Protein AF-A0A7S2MQI9-F1 (afdb_monomer_lite)

InterPro domains:
  IPR015324 Ribosomal protein Rsm22-like [PF09243] (9-145)
  IPR052571 Mitochondrial RNA Methyltransferase [PTHR13184] (11-169)

pLDDT: mean 77.49, std 16.03, range [33.06, 94.62]

Sequence (189 aa):
MLISQIGVEDFHFVAPCPHEGMCPVAITGRDWCHFAQRVRRTPHKVYCKGSTRRFLEEEKFCYLAIRRGPGPRTKYRSEREAPTAAEKSYFWPRVMYPTIKAAQHTLIDVCSAPQNFERLSVSKSKSHVFGYRWSRKAMWGDLWRFPKRVSRPEARQYIPEKTREQLDRLAKVAWKALKWEEQEPGFDK

Structure (mmCIF, N/CA/C/O backbone):
data_AF-A0A7S2MQI9-F1
#
_entry.id   AF-A0A7S2MQI9-F1
#
loop_
_atom_site.group_PDB
_atom_site.id
_atom_site.type_symbol
_atom_site.label_atom_id
_atom_site.label_alt_id
_atom_site.label_comp_id
_atom_site.label_asym_id
_atom_site.label_entity_id
_atom_site.label_seq_id
_atom_site.pdbx_PDB_ins_code
_atom_site.Cartn_x
_atom_site.Cartn_y
_atom_site.Cartn_z
_atom_site.occupancy
_atom_site.B_iso_or_equiv
_atom_site.auth_seq_id
_atom_site.auth_comp_id
_atom_site.auth_asym_id
_atom_site.auth_atom_id
_atom_site.pdbx_PDB_model_num
ATOM 1 N N . MET A 1 1 ? -25.621 -11.199 -10.647 1.00 42.34 1 MET A N 1
ATOM 2 C CA . MET A 1 1 ? -25.509 -10.368 -9.430 1.00 42.34 1 MET A CA 1
ATOM 3 C C . MET A 1 1 ? -24.558 -9.228 -9.738 1.00 42.34 1 MET A C 1
ATOM 5 O O . MET A 1 1 ? -23.438 -9.496 -10.159 1.00 42.34 1 MET A O 1
ATOM 9 N N . LEU A 1 2 ? -25.030 -7.986 -9.650 1.00 42.47 2 LEU A N 1
ATOM 10 C CA . LEU A 1 2 ? -24.203 -6.796 -9.876 1.00 42.47 2 LEU A CA 1
ATOM 11 C C . LEU A 1 2 ? -23.416 -6.484 -8.596 1.00 42.47 2 LEU A C 1
ATOM 13 O O . LEU A 1 2 ? -23.937 -6.667 -7.500 1.00 42.47 2 LEU A O 1
ATOM 17 N N . ILE A 1 3 ? -22.184 -5.981 -8.726 1.00 53.09 3 ILE A N 1
ATOM 18 C CA . ILE A 1 3 ? -21.331 -5.564 -7.591 1.00 53.09 3 ILE A CA 1
ATOM 19 C C . ILE A 1 3 ? -22.044 -4.552 -6.674 1.00 53.09 3 ILE A C 1
ATOM 21 O O . ILE A 1 3 ? -21.779 -4.518 -5.479 1.00 53.09 3 ILE A O 1
ATOM 25 N N . SER A 1 4 ? -22.999 -3.784 -7.207 1.00 52.06 4 SER A N 1
ATOM 26 C CA . SER A 1 4 ? -23.820 -2.824 -6.458 1.00 52.06 4 SER A CA 1
ATOM 27 C C . SER A 1 4 ? -24.786 -3.449 -5.444 1.00 52.06 4 SER A C 1
ATOM 29 O O . SER A 1 4 ? -25.372 -2.716 -4.656 1.00 52.06 4 SER A O 1
ATOM 31 N N . GLN A 1 5 ? -24.985 -4.770 -5.470 1.00 57.69 5 GLN A N 1
ATOM 32 C CA . GLN A 1 5 ? -25.882 -5.492 -4.559 1.00 57.69 5 GLN A CA 1
ATOM 33 C C . GLN A 1 5 ? -25.145 -6.165 -3.395 1.00 57.69 5 GLN A C 1
ATOM 35 O O . GLN A 1 5 ? -25.793 -6.757 -2.538 1.00 57.69 5 GLN A O 1
ATOM 40 N N . ILE A 1 6 ? -23.811 -6.129 -3.382 1.00 65.50 6 ILE A N 1
ATOM 41 C CA . ILE A 1 6 ? -23.007 -6.828 -2.381 1.00 65.50 6 ILE A CA 1
ATOM 42 C C . ILE A 1 6 ? -22.743 -5.863 -1.216 1.00 65.50 6 ILE A C 1
ATOM 44 O O . ILE A 1 6 ? -22.136 -4.809 -1.415 1.00 65.50 6 ILE A O 1
ATOM 48 N N . GLY A 1 7 ? -23.220 -6.203 -0.015 1.00 65.62 7 GLY A N 1
ATOM 49 C CA . GLY A 1 7 ? -23.043 -5.380 1.182 1.00 65.62 7 GLY A CA 1
ATOM 50 C C . GLY A 1 7 ? -21.621 -5.456 1.748 1.00 65.62 7 GLY A C 1
ATOM 51 O O . GLY A 1 7 ? -20.878 -6.399 1.477 1.00 65.62 7 GLY A O 1
ATOM 52 N N . VAL A 1 8 ? -21.247 -4.482 2.585 1.00 65.62 8 VAL A N 1
ATOM 53 C CA . VAL A 1 8 ? -19.938 -4.429 3.282 1.00 65.62 8 VAL A CA 1
ATOM 54 C C . VAL A 1 8 ? -19.725 -5.645 4.203 1.00 65.62 8 VAL A C 1
ATOM 56 O O . VAL A 1 8 ? -18.595 -6.041 4.476 1.00 65.62 8 VAL A O 1
ATOM 59 N N . GLU A 1 9 ? -20.811 -6.283 4.639 1.00 72.69 9 GLU A N 1
ATOM 60 C CA . GLU A 1 9 ? -20.782 -7.491 5.471 1.00 72.69 9 GLU A CA 1
ATOM 61 C C . GLU A 1 9 ? -20.490 -8.776 4.674 1.00 72.69 9 GLU A C 1
ATOM 63 O O . GLU A 1 9 ? -20.047 -9.784 5.232 1.00 72.69 9 GLU A O 1
ATOM 68 N N . ASP A 1 10 ? -20.694 -8.757 3.354 1.00 82.44 10 ASP A N 1
ATOM 69 C CA . ASP A 1 10 ? -20.609 -9.955 2.517 1.00 82.44 10 ASP A CA 1
ATOM 70 C C . ASP A 1 10 ? -19.204 -10.212 1.972 1.00 82.44 10 ASP A C 1
ATOM 72 O O . ASP A 1 10 ? -18.876 -11.351 1.619 1.00 82.44 10 ASP A O 1
ATOM 76 N N . PHE A 1 11 ? -18.361 -9.183 1.882 1.00 87.25 11 PHE A N 1
ATOM 77 C CA . PHE A 1 11 ? -17.001 -9.295 1.366 1.00 87.25 11 PHE A CA 1
ATOM 78 C C . PHE A 1 11 ? -16.072 -8.228 1.930 1.00 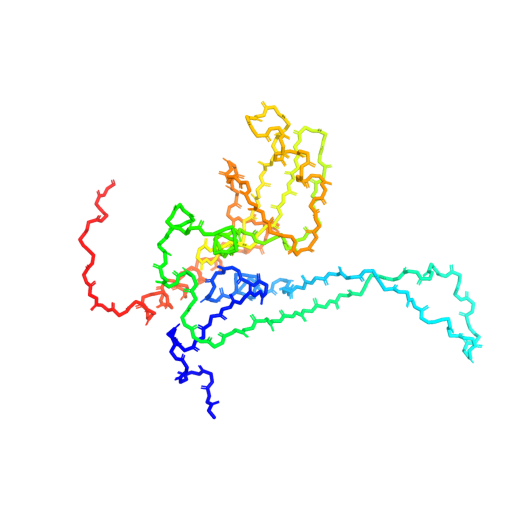87.25 11 PHE A C 1
ATOM 80 O O . PHE A 1 11 ? -16.486 -7.141 2.315 1.00 87.25 11 PHE A O 1
ATOM 87 N N . HIS A 1 12 ? -14.777 -8.521 1.885 1.00 87.44 12 HIS A N 1
ATOM 88 C CA . HIS A 1 12 ? -13.734 -7.551 2.182 1.00 87.44 12 HIS A CA 1
ATOM 89 C C . HIS A 1 12 ? -12.535 -7.720 1.252 1.00 87.44 12 HIS A C 1
ATOM 91 O O . HIS A 1 12 ? -12.290 -8.786 0.670 1.00 87.44 12 HIS A O 1
ATOM 97 N N . PHE A 1 13 ? -11.749 -6.652 1.132 1.00 89.88 13 PHE A N 1
ATOM 98 C CA . PHE A 1 13 ? -10.538 -6.653 0.322 1.00 89.88 13 PHE A CA 1
ATOM 99 C C . PHE A 1 13 ? -9.363 -7.206 1.129 1.00 89.88 13 PHE A C 1
ATOM 101 O O . PHE A 1 13 ? -8.983 -6.659 2.162 1.00 89.88 13 PHE A O 1
ATOM 108 N N . VAL A 1 14 ? -8.736 -8.270 0.633 1.00 91.62 14 VAL A N 1
ATOM 109 C CA . VAL A 1 14 ? -7.529 -8.846 1.247 1.00 91.62 14 VAL A CA 1
ATOM 110 C C . VAL A 1 14 ? -6.289 -8.098 0.764 1.00 91.62 14 VAL A C 1
ATOM 112 O O . VAL A 1 14 ? -5.417 -7.716 1.545 1.00 91.62 14 VAL A O 1
ATOM 115 N N . ALA A 1 15 ? -6.207 -7.865 -0.542 1.00 91.50 15 ALA A N 1
ATOM 116 C CA . ALA A 1 15 ? -5.110 -7.158 -1.185 1.00 91.50 15 ALA A CA 1
ATOM 117 C C . ALA A 1 15 ? -5.555 -6.676 -2.578 1.00 91.50 15 ALA A C 1
ATOM 119 O O . ALA A 1 15 ? -6.506 -7.222 -3.130 1.00 91.50 15 ALA A O 1
ATOM 120 N N . PRO A 1 16 ? -4.885 -5.693 -3.194 1.00 90.75 16 PRO A N 1
ATOM 121 C CA . PRO A 1 16 ? -3.798 -4.873 -2.667 1.00 90.75 16 PRO A CA 1
ATOM 122 C C . PRO A 1 16 ? -4.283 -3.685 -1.822 1.00 90.75 16 PRO A C 1
ATOM 124 O O . PRO A 1 16 ? -3.564 -3.229 -0.935 1.00 90.75 16 PRO A O 1
ATOM 127 N N . CYS A 1 17 ? -5.478 -3.160 -2.078 1.00 89.38 17 CYS A N 1
ATOM 128 C CA . CYS A 1 17 ? -5.910 -1.880 -1.521 1.00 89.38 17 CYS A CA 1
ATOM 129 C C . CYS A 1 17 ? -6.267 -1.979 -0.025 1.00 89.38 17 CYS A C 1
ATOM 131 O O . CYS A 1 17 ? -7.117 -2.794 0.335 1.00 89.38 17 CYS A O 1
ATOM 133 N N . PRO A 1 18 ? -5.686 -1.135 0.852 1.00 88.38 18 PRO A N 1
ATOM 134 C CA . PRO A 1 18 ? -6.009 -1.150 2.279 1.00 88.38 18 PRO A CA 1
ATOM 135 C C . PRO A 1 18 ? -7.230 -0.297 2.669 1.00 88.38 18 PRO A C 1
ATOM 137 O O . PRO A 1 18 ? -7.590 -0.262 3.837 1.00 88.38 18 PRO A O 1
ATOM 140 N N . HIS A 1 19 ? -7.833 0.432 1.727 1.00 82.94 19 HIS A N 1
ATOM 141 C CA . HIS A 1 19 ? -8.783 1.514 2.010 1.00 82.94 19 HIS A CA 1
ATOM 142 C C . HIS A 1 19 ? -10.264 1.176 1.746 1.00 82.94 19 HIS A C 1
ATOM 144 O O . HIS A 1 19 ? -11.107 2.021 2.006 1.00 82.94 19 HIS A O 1
ATOM 150 N N . GLU A 1 20 ? -10.574 -0.018 1.219 1.00 80.62 20 GLU A N 1
ATOM 151 C CA . GLU A 1 20 ? -11.945 -0.556 1.011 1.00 80.62 20 GLU A CA 1
ATOM 152 C C . GLU A 1 20 ? -12.974 0.426 0.414 1.00 80.62 20 GLU A C 1
ATOM 154 O O . GLU A 1 20 ? -14.170 0.328 0.655 1.00 80.62 20 GLU A O 1
ATOM 159 N N . GLY A 1 21 ? -12.506 1.372 -0.398 1.00 79.69 21 GLY A N 1
ATOM 160 C CA . GLY A 1 21 ? -13.313 2.444 -0.975 1.00 79.69 21 GLY A CA 1
ATOM 161 C C . GLY A 1 21 ? -12.795 2.847 -2.349 1.00 79.69 21 GLY A C 1
ATOM 162 O O . GLY A 1 21 ? -11.999 2.125 -2.957 1.00 79.69 21 GLY A O 1
ATOM 163 N N . MET A 1 22 ? -13.198 4.021 -2.838 1.00 82.00 22 MET A N 1
ATOM 164 C CA . MET A 1 22 ? -12.715 4.526 -4.127 1.00 82.00 22 MET A CA 1
ATOM 165 C C . MET A 1 22 ? -11.184 4.634 -4.137 1.00 82.00 22 MET A C 1
ATOM 167 O O . MET A 1 22 ? -10.571 5.103 -3.179 1.00 82.00 22 MET A O 1
ATOM 171 N N . CYS A 1 23 ? -10.543 4.166 -5.211 1.00 85.44 23 CYS A N 1
ATOM 172 C CA . CYS A 1 23 ? -9.085 4.173 -5.297 1.00 85.44 23 CYS A CA 1
ATOM 173 C C . CYS A 1 23 ? -8.556 5.601 -5.522 1.00 85.44 23 CYS A C 1
ATOM 175 O O . CYS A 1 23 ? -8.855 6.179 -6.568 1.00 85.44 23 CYS A O 1
ATOM 177 N N . PRO A 1 24 ? -7.717 6.156 -4.622 1.00 82.75 24 PRO A N 1
ATOM 178 C CA . PRO A 1 24 ? -7.206 7.522 -4.768 1.00 82.75 24 PRO A CA 1
ATOM 179 C C . PRO A 1 24 ? -6.340 7.699 -6.022 1.00 82.75 24 PRO A C 1
ATOM 181 O O . PRO A 1 24 ? -6.359 8.752 -6.657 1.00 82.75 24 PRO A O 1
ATOM 184 N N . VAL A 1 25 ? -5.623 6.647 -6.430 1.00 83.56 25 VAL A N 1
ATOM 185 C CA . VAL A 1 25 ? -4.827 6.645 -7.666 1.00 83.56 25 VAL A CA 1
ATOM 186 C C . VAL A 1 25 ? -5.735 6.718 -8.896 1.00 83.56 25 VAL A C 1
ATOM 188 O O . VAL A 1 25 ? -5.476 7.515 -9.792 1.00 83.56 25 VAL A O 1
ATOM 191 N N . ALA A 1 26 ? -6.829 5.948 -8.912 1.00 83.69 26 ALA A N 1
ATOM 192 C CA . ALA A 1 26 ? -7.787 5.964 -10.018 1.00 83.69 26 ALA A CA 1
ATOM 193 C C . ALA A 1 26 ? -8.515 7.312 -10.123 1.00 83.69 26 ALA A C 1
ATOM 195 O O . ALA A 1 26 ? -8.679 7.836 -11.219 1.00 83.69 26 ALA A O 1
ATOM 196 N N . ILE A 1 27 ? -8.879 7.899 -8.980 1.00 78.38 27 ILE A N 1
ATOM 197 C CA . ILE A 1 27 ? -9.494 9.228 -8.888 1.00 78.38 27 ILE A CA 1
ATOM 198 C C . ILE A 1 27 ? -8.567 10.316 -9.460 1.00 78.38 27 ILE A C 1
ATOM 200 O O . ILE A 1 27 ? -9.022 11.237 -10.130 1.00 78.38 27 ILE A O 1
ATOM 204 N N . THR A 1 28 ? -7.258 10.185 -9.234 1.00 74.19 28 THR A N 1
ATOM 205 C CA . THR A 1 28 ? -6.248 11.130 -9.733 1.00 74.19 28 THR A CA 1
ATOM 206 C C . THR A 1 28 ? -6.046 11.037 -11.255 1.00 74.19 28 THR A C 1
ATOM 208 O O . THR A 1 28 ? -5.595 11.998 -11.872 1.00 74.19 28 THR A O 1
ATOM 211 N N . GLY A 1 29 ? -6.345 9.887 -11.873 1.00 71.69 29 GLY A N 1
ATOM 212 C CA . GLY A 1 29 ? -6.335 9.694 -13.332 1.00 71.69 29 GLY A CA 1
ATOM 213 C C . GLY A 1 29 ? -4.964 9.760 -14.022 1.00 71.69 29 GLY A C 1
ATOM 214 O O . GLY A 1 29 ? -4.894 9.684 -15.245 1.00 71.69 29 GLY A O 1
ATOM 215 N N . ARG A 1 30 ? -3.868 9.910 -13.268 1.00 71.25 30 ARG A N 1
ATOM 216 C CA . ARG A 1 30 ? -2.512 10.099 -13.815 1.00 71.25 30 ARG A CA 1
ATOM 217 C C . ARG A 1 30 ? -1.745 8.796 -14.024 1.00 71.25 30 ARG A C 1
ATOM 219 O O . ARG A 1 30 ? -0.953 8.684 -14.950 1.00 71.25 30 ARG A O 1
ATOM 226 N N . ASP A 1 31 ? -1.970 7.844 -13.131 1.00 81.75 31 ASP A N 1
ATOM 227 C CA . ASP A 1 31 ? -1.340 6.529 -13.111 1.00 81.75 31 ASP A CA 1
ATOM 228 C C . ASP A 1 31 ? -2.416 5.476 -12.823 1.00 81.75 31 ASP A C 1
ATOM 230 O O . ASP A 1 31 ? -3.527 5.785 -12.390 1.00 81.75 31 ASP A O 1
ATOM 234 N N . TRP A 1 32 ? -2.072 4.210 -13.029 1.00 86.69 32 TRP A N 1
ATOM 235 C CA . TRP A 1 32 ? -2.904 3.068 -12.663 1.00 86.69 32 TRP A CA 1
ATOM 236 C C . TRP A 1 32 ? -2.270 2.307 -11.494 1.00 86.69 32 TRP A C 1
ATOM 238 O O . TRP A 1 32 ? -1.050 2.299 -11.316 1.00 86.69 32 TRP A O 1
ATOM 248 N N . CYS A 1 33 ? -3.100 1.664 -10.673 1.00 88.88 33 CYS A N 1
ATOM 249 C CA . CYS A 1 33 ? -2.647 0.830 -9.561 1.00 88.88 33 CYS A CA 1
ATOM 250 C C . CYS A 1 33 ? -2.019 -0.459 -10.116 1.00 88.88 33 CYS A C 1
ATOM 252 O O . CYS A 1 33 ? -2.734 -1.358 -10.556 1.00 88.88 33 CYS A O 1
ATOM 254 N N . HIS A 1 34 ? -0.689 -0.535 -10.117 1.00 92.25 34 HIS A N 1
ATOM 255 C CA . HIS A 1 34 ? 0.063 -1.690 -10.602 1.00 92.25 34 HIS A CA 1
ATOM 256 C C . HIS A 1 34 ? 1.155 -2.089 -9.620 1.00 92.25 34 HIS A C 1
ATOM 258 O O . HIS A 1 34 ? 1.404 -1.370 -8.658 1.00 92.25 34 HIS A O 1
ATOM 264 N N . PHE A 1 35 ? 1.754 -3.246 -9.876 1.00 92.44 35 PHE A N 1
ATOM 265 C CA . PHE A 1 35 ? 2.915 -3.847 -9.231 1.00 92.44 35 PHE A CA 1
ATOM 266 C C . PHE A 1 35 ? 3.872 -4.318 -10.319 1.00 92.44 35 PHE A C 1
ATOM 268 O O . PHE A 1 35 ? 3.479 -4.410 -11.484 1.00 92.44 35 PHE A O 1
ATOM 275 N N . ALA A 1 36 ? 5.115 -4.628 -9.963 1.00 91.31 36 ALA A N 1
ATOM 276 C CA . ALA A 1 36 ? 6.034 -5.244 -10.903 1.00 91.31 36 ALA A CA 1
ATOM 277 C C . ALA A 1 36 ? 6.733 -6.454 -10.312 1.00 91.31 36 ALA A C 1
ATOM 279 O O . ALA A 1 36 ? 7.212 -6.430 -9.177 1.00 91.31 36 ALA A O 1
ATOM 280 N N . GLN A 1 37 ? 6.801 -7.500 -11.126 1.00 91.19 37 GLN A N 1
ATOM 281 C CA . GLN A 1 37 ? 7.499 -8.733 -10.822 1.00 91.19 37 GLN A CA 1
ATOM 282 C C . GLN A 1 37 ? 8.652 -8.890 -11.803 1.00 91.19 37 GLN A C 1
ATOM 284 O O . GLN A 1 37 ? 8.514 -8.671 -13.006 1.00 91.19 37 GLN A O 1
ATOM 289 N N . ARG A 1 38 ? 9.806 -9.315 -11.288 1.00 90.06 38 ARG A N 1
ATOM 290 C CA . ARG A 1 38 ? 10.908 -9.732 -12.150 1.00 90.06 38 ARG A CA 1
ATOM 291 C C . ARG A 1 38 ? 10.622 -11.129 -12.672 1.00 90.06 38 ARG A C 1
ATOM 293 O O . ARG A 1 38 ? 10.580 -12.081 -11.890 1.00 90.06 38 ARG A O 1
ATOM 300 N N . VAL A 1 39 ? 10.442 -11.232 -13.979 1.00 89.88 39 VAL A N 1
ATOM 301 C CA . VAL A 1 39 ? 10.182 -12.476 -14.698 1.00 89.88 39 VAL A CA 1
ATOM 302 C C . VAL A 1 39 ? 11.368 -12.813 -15.589 1.00 89.88 39 VAL A C 1
ATOM 304 O O . VAL A 1 39 ? 12.090 -11.944 -16.081 1.00 89.88 39 VAL A O 1
ATOM 307 N N . ARG A 1 40 ? 11.605 -14.110 -15.764 1.00 86.12 40 ARG A N 1
ATOM 308 C CA . ARG A 1 40 ? 12.594 -14.611 -16.714 1.00 86.12 40 ARG A CA 1
ATOM 309 C C . ARG A 1 40 ? 11.904 -14.751 -18.058 1.00 86.12 40 ARG A C 1
ATOM 311 O O . ARG A 1 40 ? 10.965 -15.534 -18.174 1.00 86.12 40 ARG A O 1
ATOM 318 N N . ARG A 1 41 ? 12.361 -14.013 -19.064 1.00 75.38 41 ARG A N 1
ATOM 319 C CA . ARG A 1 41 ? 11.859 -14.188 -20.424 1.00 75.38 41 ARG A CA 1
ATOM 320 C C . ARG A 1 41 ? 12.273 -15.547 -20.945 1.00 75.38 41 ARG A C 1
ATOM 322 O O . ARG A 1 41 ? 13.461 -15.834 -20.979 1.00 75.38 41 ARG A O 1
ATOM 329 N N . THR A 1 42 ? 11.339 -16.359 -21.421 1.00 70.00 42 THR A N 1
ATOM 330 C CA . THR A 1 42 ? 11.701 -17.558 -22.180 1.00 70.00 42 THR A CA 1
ATOM 331 C C . THR A 1 42 ? 12.549 -17.138 -23.389 1.00 70.00 42 THR A C 1
ATOM 333 O O . THR A 1 42 ? 12.160 -16.216 -24.111 1.00 70.00 42 THR A O 1
ATOM 336 N N . PRO A 1 43 ? 13.729 -17.748 -23.621 1.00 64.69 43 PRO A N 1
ATOM 337 C CA . PRO A 1 43 ? 14.572 -17.356 -24.738 1.00 64.69 43 PRO A CA 1
ATOM 338 C C . PRO A 1 43 ? 13.843 -17.700 -26.037 1.00 64.69 43 PRO A C 1
ATOM 340 O O . PRO A 1 43 ? 13.626 -18.874 -26.340 1.00 64.69 43 PRO A O 1
ATOM 343 N N . HIS A 1 44 ? 13.467 -16.688 -26.815 1.00 61.41 44 HIS A N 1
ATOM 344 C CA . HIS A 1 44 ? 12.834 -16.901 -28.111 1.00 61.41 44 HIS A CA 1
ATOM 345 C C . HIS A 1 44 ? 13.913 -17.304 -29.128 1.00 61.41 44 HIS A C 1
ATOM 347 O O . HIS A 1 44 ? 14.443 -16.471 -29.854 1.00 61.41 44 HIS A O 1
ATOM 353 N N . LYS A 1 45 ? 14.278 -18.593 -29.170 1.00 58.84 45 LYS A N 1
ATOM 354 C CA . LYS A 1 45 ? 15.242 -19.129 -30.155 1.00 58.84 45 LYS A CA 1
ATOM 355 C C . LYS A 1 45 ? 14.715 -19.105 -31.602 1.00 58.84 45 LYS A C 1
ATOM 357 O O . LYS A 1 45 ? 15.487 -19.339 -32.519 1.00 58.84 45 LYS A O 1
ATOM 362 N N . VAL A 1 46 ? 13.421 -18.829 -31.806 1.00 58.12 46 VAL A N 1
ATOM 363 C CA . VAL A 1 46 ? 12.722 -19.003 -33.097 1.00 58.12 46 VAL A CA 1
ATOM 364 C C . VAL A 1 46 ? 12.642 -17.721 -33.938 1.00 58.12 46 VAL A C 1
ATOM 366 O O . VAL A 1 46 ? 12.529 -17.804 -35.153 1.00 58.12 46 VAL A O 1
ATOM 369 N N . TYR A 1 47 ? 12.768 -16.530 -33.341 1.00 55.06 47 TYR A N 1
ATOM 370 C CA . TYR A 1 47 ? 12.788 -15.274 -34.104 1.00 55.06 47 TYR A CA 1
ATOM 371 C C . TYR A 1 47 ? 14.127 -14.577 -33.907 1.00 55.06 47 TYR A C 1
ATOM 373 O O . TYR A 1 47 ? 14.331 -13.776 -32.995 1.00 55.06 47 TYR A O 1
ATOM 381 N N . CYS A 1 48 ? 15.055 -14.939 -34.787 1.00 53.06 48 CYS A N 1
ATOM 382 C CA . CYS A 1 48 ? 16.364 -14.335 -34.959 1.00 53.06 48 CYS A CA 1
ATOM 383 C C . CYS A 1 48 ? 16.245 -12.824 -35.211 1.00 53.06 48 CYS A C 1
ATOM 385 O O . CYS A 1 48 ? 16.165 -12.365 -36.346 1.00 53.06 48 CYS A O 1
ATOM 387 N N . LYS A 1 49 ? 16.266 -12.036 -34.136 1.00 56.97 49 LYS A N 1
ATOM 388 C CA . LYS A 1 49 ? 16.663 -10.623 -34.157 1.00 56.97 49 LYS A CA 1
ATOM 389 C C . LYS A 1 49 ? 17.366 -10.268 -32.845 1.00 56.97 49 LYS A C 1
ATOM 391 O O . LYS A 1 49 ? 16.819 -9.590 -31.986 1.00 56.97 49 LYS A O 1
ATOM 396 N N . GLY A 1 50 ? 18.573 -10.818 -32.689 1.00 53.09 50 GLY A N 1
ATOM 397 C CA . GLY A 1 50 ? 19.735 -10.209 -32.023 1.00 53.09 50 GLY A CA 1
ATOM 398 C C . GLY A 1 50 ? 19.549 -9.428 -30.718 1.00 53.09 50 GLY A C 1
ATOM 399 O O . GLY A 1 50 ? 20.299 -8.484 -30.489 1.00 53.09 50 GLY A O 1
ATOM 400 N N . SER A 1 51 ? 18.586 -9.756 -29.858 1.00 59.00 51 SER A N 1
ATOM 401 C CA . SER A 1 51 ? 18.454 -9.035 -28.595 1.00 59.00 51 SER A CA 1
ATOM 402 C C . SER A 1 51 ? 19.379 -9.647 -27.549 1.00 59.00 51 SER A C 1
ATOM 404 O O . SER A 1 51 ? 19.070 -10.672 -26.953 1.00 59.00 51 SER A O 1
ATOM 406 N N . THR A 1 52 ? 20.498 -8.975 -27.278 1.00 59.41 52 THR A N 1
ATOM 407 C CA . THR A 1 52 ? 21.357 -9.198 -26.100 1.00 59.41 52 THR A CA 1
ATOM 408 C C . THR A 1 52 ? 20.728 -8.648 -24.810 1.00 59.41 52 THR A C 1
ATOM 410 O O . THR A 1 52 ? 21.421 -8.431 -23.812 1.00 59.41 52 THR A O 1
ATOM 413 N N . ARG A 1 53 ? 19.410 -8.374 -24.801 1.00 60.69 53 ARG A N 1
ATOM 414 C CA . ARG A 1 53 ? 18.720 -7.897 -23.598 1.00 60.69 53 ARG A CA 1
ATOM 415 C C . ARG A 1 53 ? 18.821 -8.934 -22.491 1.00 60.69 53 ARG A C 1
ATOM 417 O O . ARG A 1 53 ? 18.813 -10.142 -22.721 1.00 60.69 53 ARG A O 1
ATOM 424 N N . ARG A 1 54 ? 18.893 -8.422 -21.262 1.00 63.44 54 ARG A N 1
ATOM 425 C CA . ARG A 1 54 ? 18.919 -9.239 -20.051 1.00 63.44 54 ARG A CA 1
ATOM 426 C C . ARG A 1 54 ? 17.725 -10.192 -20.068 1.00 63.44 54 ARG A C 1
ATOM 428 O O . ARG A 1 54 ? 16.599 -9.775 -20.295 1.00 63.44 54 ARG A O 1
ATOM 435 N N . PHE A 1 55 ? 17.990 -11.453 -19.749 1.00 74.44 55 PHE A N 1
ATOM 436 C CA . PHE A 1 55 ? 16.994 -12.517 -19.588 1.00 74.44 55 PHE A CA 1
ATOM 437 C C . PHE A 1 55 ? 15.929 -12.213 -18.513 1.00 74.44 55 PHE A C 1
ATOM 439 O O . PHE A 1 55 ? 14.924 -12.907 -18.411 1.00 74.44 55 PHE A O 1
ATOM 446 N N . LEU A 1 56 ? 16.158 -11.186 -17.694 1.00 83.81 56 LEU A N 1
ATOM 447 C CA . LEU A 1 56 ? 15.255 -10.715 -16.654 1.00 83.81 56 LEU A CA 1
ATOM 448 C C . LEU A 1 56 ? 14.542 -9.452 -17.129 1.00 83.81 56 LEU A C 1
ATOM 450 O O . LEU A 1 56 ? 15.188 -8.426 -17.356 1.00 83.81 56 LEU A O 1
ATOM 454 N N . GLU A 1 57 ? 13.221 -9.532 -17.210 1.00 85.44 57 GLU A N 1
ATOM 455 C CA . GLU A 1 57 ? 12.340 -8.399 -17.467 1.00 85.44 57 GLU A CA 1
ATOM 456 C C . GLU A 1 57 ? 11.507 -8.075 -16.230 1.00 85.44 57 GLU A C 1
ATOM 458 O O . GLU A 1 57 ? 11.312 -8.907 -15.344 1.00 85.44 57 GLU A O 1
ATOM 463 N N . GLU A 1 58 ? 11.060 -6.828 -16.147 1.00 88.06 58 GLU A N 1
ATOM 464 C CA . GLU A 1 58 ? 10.181 -6.352 -15.088 1.00 88.06 58 GLU A CA 1
ATOM 465 C C . GLU A 1 58 ? 8.782 -6.185 -15.682 1.00 88.06 58 GLU A C 1
ATOM 467 O O . GLU A 1 58 ? 8.512 -5.228 -16.407 1.00 88.06 58 GLU A O 1
ATOM 472 N N . GLU A 1 59 ? 7.919 -7.164 -15.425 1.00 90.25 59 GLU A N 1
ATOM 473 C CA . GLU A 1 59 ? 6.560 -7.196 -15.950 1.00 90.25 59 GLU A CA 1
ATOM 474 C C . GLU A 1 59 ? 5.607 -6.545 -14.954 1.00 90.25 59 GLU A C 1
ATOM 476 O O . GLU A 1 59 ? 5.607 -6.857 -13.758 1.00 90.25 59 GLU A O 1
ATOM 481 N N . LYS A 1 60 ? 4.814 -5.600 -15.459 1.00 92.06 60 LYS A N 1
ATOM 482 C CA . LYS A 1 60 ? 3.842 -4.852 -14.670 1.00 92.06 60 LYS A CA 1
ATOM 483 C C . LYS A 1 60 ? 2.515 -5.596 -14.656 1.00 92.06 60 LYS A C 1
ATOM 485 O O . LYS A 1 60 ? 2.004 -5.947 -15.712 1.00 92.06 60 LYS A O 1
ATOM 490 N N . PHE A 1 61 ? 1.930 -5.765 -13.480 1.00 92.75 61 PHE A N 1
ATOM 491 C CA . PHE A 1 61 ? 0.648 -6.439 -13.303 1.00 92.75 61 PHE A CA 1
ATOM 492 C C . PHE A 1 61 ? -0.210 -5.709 -12.272 1.00 92.75 61 PHE A C 1
ATOM 494 O O . PHE A 1 61 ? 0.298 -5.034 -11.378 1.00 92.75 61 PHE A O 1
ATOM 501 N N . CYS A 1 62 ? -1.523 -5.858 -12.372 1.00 92.75 62 CYS A N 1
ATOM 502 C CA . CYS A 1 62 ? -2.458 -5.486 -11.320 1.00 92.75 62 CYS A CA 1
ATOM 503 C C . CYS A 1 62 ? -3.166 -6.751 -10.838 1.00 92.75 62 CYS A C 1
ATOM 505 O O . CYS A 1 62 ? -3.355 -7.704 -11.590 1.00 92.75 62 CYS A O 1
ATOM 507 N N . TYR A 1 63 ? -3.518 -6.783 -9.561 1.00 93.00 63 TYR A N 1
ATOM 508 C CA . TYR A 1 63 ? -4.262 -7.892 -8.983 1.00 93.00 63 TYR A CA 1
ATOM 509 C C . TYR A 1 63 ? -5.284 -7.348 -7.997 1.00 93.00 63 TYR A C 1
ATOM 511 O O . TYR A 1 63 ? -5.148 -6.227 -7.504 1.00 93.00 63 TYR A O 1
ATOM 519 N N . LEU A 1 64 ? -6.304 -8.150 -7.717 1.00 92.00 64 LEU A N 1
ATOM 520 C CA . LEU A 1 64 ? -7.317 -7.864 -6.717 1.00 92.00 64 LEU A CA 1
ATOM 521 C C . LEU A 1 64 ? -7.702 -9.180 -6.048 1.00 92.00 64 LEU A C 1
ATOM 523 O O . LEU A 1 64 ? -8.111 -10.125 -6.715 1.00 92.00 64 LEU A O 1
ATOM 527 N N . ALA A 1 65 ? -7.531 -9.242 -4.735 1.00 93.06 65 ALA A N 1
ATOM 528 C CA . ALA A 1 65 ? -7.859 -10.390 -3.910 1.00 93.06 65 ALA A CA 1
ATOM 529 C C . ALA A 1 65 ? -8.986 -10.002 -2.951 1.00 93.06 65 ALA A C 1
ATOM 531 O O . ALA A 1 65 ? -8.832 -9.111 -2.110 1.00 93.06 65 ALA A O 1
ATOM 532 N N . ILE A 1 66 ? -10.115 -10.688 -3.090 1.00 91.38 66 ILE A N 1
ATOM 533 C CA . ILE A 1 66 ? -11.338 -10.462 -2.320 1.00 91.38 66 ILE A CA 1
ATOM 534 C C . ILE A 1 66 ? -11.679 -11.756 -1.589 1.00 91.38 66 ILE A C 1
ATOM 536 O O . ILE A 1 66 ? -11.500 -12.847 -2.132 1.00 91.38 66 ILE A O 1
ATOM 540 N N . ARG A 1 67 ? -12.178 -11.637 -0.360 1.00 90.50 67 ARG A N 1
ATOM 541 C CA . ARG A 1 67 ? -12.671 -12.766 0.428 1.00 90.50 67 ARG A CA 1
ATOM 542 C C . ARG A 1 67 ? -14.109 -12.505 0.862 1.00 90.50 67 ARG A C 1
ATOM 544 O O . ARG A 1 67 ? -14.462 -11.376 1.186 1.00 90.50 67 ARG A O 1
ATOM 551 N N . ARG A 1 68 ? -14.919 -13.567 0.888 1.00 90.06 68 ARG A N 1
ATOM 552 C CA . ARG A 1 68 ? -16.297 -13.540 1.395 1.00 90.06 68 ARG A CA 1
ATOM 553 C C . ARG A 1 68 ? -16.329 -13.443 2.928 1.00 90.06 68 ARG A C 1
ATOM 555 O O . ARG A 1 68 ? -15.532 -14.100 3.603 1.00 90.06 68 ARG A O 1
ATOM 562 N N . GLY A 1 69 ? -17.291 -12.689 3.445 1.00 87.94 69 GLY A N 1
ATOM 563 C CA . GLY A 1 69 ? -17.566 -12.449 4.859 1.00 87.94 69 GLY A CA 1
ATOM 564 C C . GLY A 1 69 ? -16.953 -11.150 5.395 1.00 87.94 69 GLY A C 1
ATOM 565 O O . GLY A 1 69 ? -16.145 -10.519 4.701 1.00 87.94 69 GLY A O 1
ATOM 566 N N . PRO A 1 70 ? -17.279 -10.783 6.647 1.00 87.75 70 PRO A N 1
ATOM 567 C CA . PRO A 1 70 ? -16.852 -9.526 7.249 1.00 87.75 70 PRO A CA 1
ATOM 568 C C . PRO A 1 70 ? -15.340 -9.508 7.483 1.00 87.75 70 PRO A C 1
ATOM 570 O O . PRO A 1 70 ? -14.753 -10.460 8.020 1.00 87.75 70 PRO A O 1
ATOM 573 N N . GLY A 1 71 ? -14.705 -8.412 7.073 1.00 87.31 71 GLY A N 1
ATOM 574 C CA . GLY A 1 71 ? -13.263 -8.219 7.179 1.00 87.31 71 GLY A CA 1
ATOM 575 C C . GLY A 1 71 ? -12.807 -7.759 8.568 1.00 87.31 71 GLY A C 1
ATOM 576 O O . GLY A 1 71 ? -13.608 -7.273 9.367 1.00 87.31 71 GLY A O 1
ATOM 577 N N . PRO A 1 72 ? -11.498 -7.837 8.869 1.00 89.56 72 PRO A N 1
ATOM 578 C CA . PRO A 1 72 ? -10.949 -7.315 10.123 1.00 89.56 72 PRO A CA 1
ATOM 579 C C . PRO A 1 72 ? -11.179 -5.810 10.326 1.00 89.56 72 PRO A C 1
ATOM 581 O O . PRO A 1 72 ? -11.284 -5.367 11.463 1.00 89.56 72 PRO A O 1
ATOM 584 N N . ARG A 1 73 ? -11.298 -5.030 9.243 1.00 85.81 73 ARG A N 1
ATOM 585 C CA . ARG A 1 73 ? -11.575 -3.583 9.296 1.00 85.81 73 ARG A CA 1
ATOM 586 C C . ARG A 1 73 ? -13.015 -3.244 9.682 1.00 85.81 73 ARG A C 1
ATOM 588 O O . ARG A 1 73 ? -13.236 -2.192 10.265 1.00 85.81 73 ARG A O 1
ATOM 595 N N . THR A 1 74 ? -13.967 -4.136 9.411 1.00 85.69 74 THR A N 1
ATOM 596 C CA . THR A 1 74 ? -15.349 -4.012 9.901 1.00 85.69 74 THR A CA 1
ATOM 597 C C . THR A 1 74 ? -15.429 -4.350 11.390 1.00 85.69 74 THR A C 1
ATOM 599 O O . THR A 1 74 ? -16.179 -3.731 12.134 1.00 85.69 74 THR A O 1
ATOM 602 N N . LYS A 1 75 ? -14.626 -5.325 11.841 1.00 87.94 75 LYS A N 1
ATOM 603 C CA . LYS A 1 75 ? -14.634 -5.815 13.230 1.00 87.94 75 LYS A CA 1
ATOM 604 C C . LYS A 1 75 ? -13.881 -4.920 14.212 1.00 87.94 75 LYS A C 1
ATOM 606 O O . LYS A 1 75 ? -14.293 -4.812 15.361 1.00 87.94 75 LYS A O 1
ATOM 611 N N . TYR A 1 76 ? -12.767 -4.329 13.785 1.00 89.88 76 TYR A N 1
ATOM 612 C CA . TYR A 1 76 ? -11.886 -3.535 14.641 1.00 89.88 76 TYR A CA 1
ATOM 613 C C . TYR A 1 76 ? -11.770 -2.114 14.101 1.00 89.88 76 TYR A C 1
ATOM 615 O O . TYR A 1 76 ? -11.514 -1.915 12.913 1.00 89.88 76 TYR A O 1
ATOM 623 N N . ARG A 1 77 ? -11.889 -1.112 14.978 1.00 85.62 77 ARG A N 1
ATOM 624 C CA . ARG A 1 77 ? -11.789 0.298 14.576 1.00 85.62 77 ARG A CA 1
ATOM 625 C C . ARG A 1 77 ? -10.341 0.708 14.326 1.00 85.62 77 ARG A C 1
ATOM 627 O O . ARG A 1 77 ? -10.075 1.618 13.539 1.00 85.62 77 ARG A O 1
ATOM 634 N N . SER A 1 78 ? -9.395 0.058 15.003 1.00 86.88 78 SER A N 1
ATOM 635 C CA . SER A 1 78 ? -7.977 0.399 14.939 1.00 86.88 78 SER A CA 1
ATOM 636 C C . SER A 1 78 ? -7.057 -0.825 14.968 1.00 86.88 78 SER A C 1
ATOM 638 O O . SER A 1 78 ? -7.403 -1.885 15.486 1.00 86.88 78 SER A O 1
ATOM 640 N N . GLU A 1 79 ? -5.821 -0.653 14.484 1.00 89.31 79 GLU A N 1
ATOM 641 C CA . GLU A 1 79 ? -4.764 -1.679 14.546 1.00 89.31 79 GLU A CA 1
ATOM 642 C C . GLU A 1 79 ? -4.522 -2.201 15.976 1.00 89.31 79 GLU A C 1
ATOM 644 O O . GLU A 1 79 ? -4.124 -3.347 16.170 1.00 89.31 79 GLU A O 1
ATOM 649 N N . ARG A 1 80 ? -4.742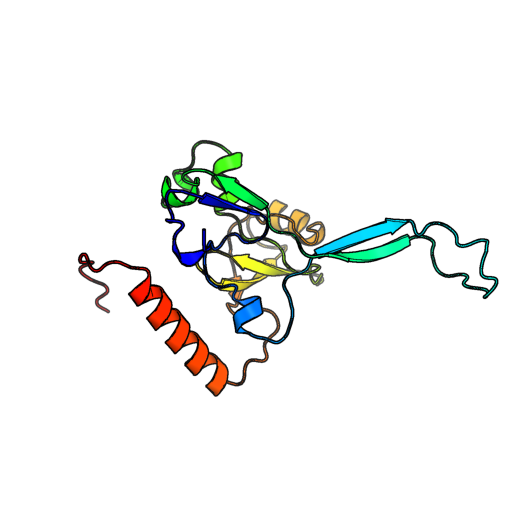 -1.364 16.997 1.00 90.19 80 ARG A N 1
ATOM 650 C CA . ARG A 1 80 ? -4.465 -1.718 18.398 1.00 90.19 80 ARG A CA 1
ATOM 651 C C . ARG A 1 80 ? -5.450 -2.746 18.950 1.00 90.19 80 ARG A C 1
ATOM 653 O O . ARG A 1 80 ? -5.068 -3.508 19.830 1.00 90.19 80 ARG A O 1
ATOM 660 N N . GLU A 1 81 ? -6.674 -2.755 18.435 1.00 92.62 81 GLU A N 1
ATOM 661 C CA . GLU A 1 81 ? -7.749 -3.660 18.857 1.00 92.62 81 GLU A CA 1
ATOM 662 C C . GLU A 1 81 ? -7.637 -5.041 18.203 1.00 92.62 81 GLU A C 1
ATOM 664 O O . GLU A 1 81 ? -8.122 -6.026 18.753 1.00 92.62 81 GLU A O 1
ATOM 669 N N . ALA A 1 82 ? -6.973 -5.129 17.048 1.00 92.31 82 ALA A N 1
ATOM 670 C CA . ALA A 1 82 ? -6.773 -6.389 16.351 1.00 92.31 82 ALA A CA 1
ATOM 671 C C . ALA A 1 82 ? -5.840 -7.320 17.160 1.00 92.31 82 ALA A C 1
ATOM 673 O O . ALA A 1 82 ? -4.701 -6.936 17.455 1.00 92.31 82 ALA A O 1
ATOM 674 N N . PRO A 1 83 ? -6.264 -8.551 17.504 1.00 92.62 83 PRO A N 1
ATOM 675 C CA . PRO A 1 83 ? -5.474 -9.435 18.354 1.00 92.62 83 PRO A CA 1
ATOM 676 C C . PRO A 1 83 ? -4.281 -10.042 17.608 1.00 92.62 83 PRO A C 1
ATOM 678 O O . PRO A 1 83 ? -3.173 -10.095 18.149 1.00 92.62 83 PRO A O 1
ATOM 681 N N . THR A 1 84 ? -4.461 -10.462 16.352 1.00 94.62 84 THR A N 1
ATOM 682 C CA . THR A 1 84 ? -3.410 -11.157 15.595 1.00 94.62 84 THR A CA 1
ATOM 683 C C . THR A 1 84 ? -2.627 -10.227 14.667 1.00 94.62 84 THR A C 1
ATOM 685 O O . THR A 1 84 ? -3.129 -9.222 14.166 1.00 94.62 84 THR A O 1
ATOM 688 N N . ALA A 1 85 ? -1.374 -10.586 14.362 1.00 91.69 85 ALA A N 1
ATOM 689 C CA . ALA A 1 85 ? -0.564 -9.850 13.385 1.00 91.69 85 ALA A CA 1
ATOM 690 C C . ALA A 1 85 ? -1.189 -9.850 11.975 1.00 91.69 85 ALA A C 1
ATOM 692 O O . ALA A 1 85 ? -1.046 -8.875 11.238 1.00 91.69 85 ALA A O 1
ATOM 693 N N . ALA A 1 86 ? -1.902 -10.922 11.615 1.00 91.50 86 ALA A N 1
ATOM 694 C CA . ALA A 1 86 ? -2.620 -11.018 10.351 1.00 91.50 86 ALA A CA 1
ATOM 695 C C . ALA A 1 86 ? -3.750 -9.983 10.271 1.00 91.50 86 ALA A C 1
ATOM 697 O O . ALA A 1 86 ? -3.868 -9.297 9.263 1.00 91.50 86 ALA A O 1
ATOM 698 N N . GLU A 1 87 ? -4.531 -9.803 11.335 1.00 92.44 87 GLU A N 1
ATOM 699 C CA . GLU A 1 87 ? -5.602 -8.799 11.382 1.00 92.44 87 GLU A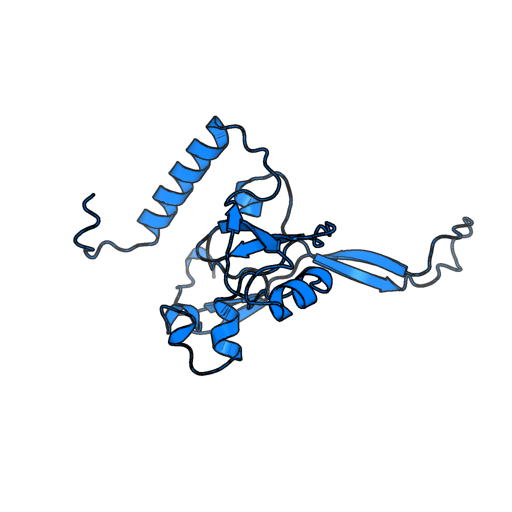 CA 1
ATOM 700 C C . GLU A 1 87 ? -5.047 -7.374 11.433 1.00 92.44 87 GLU A C 1
ATOM 702 O O . GLU A 1 87 ? -5.532 -6.506 10.710 1.00 92.44 87 GLU A O 1
ATOM 707 N N . LYS A 1 88 ? -3.959 -7.145 12.185 1.00 92.75 88 LYS A N 1
ATOM 708 C CA . LYS A 1 88 ? -3.242 -5.854 12.191 1.00 92.75 88 LYS A CA 1
ATOM 709 C C . LYS A 1 88 ? -2.791 -5.438 10.797 1.00 92.75 88 LYS A C 1
ATOM 711 O O . LYS A 1 88 ? -2.859 -4.261 10.450 1.00 92.75 88 LYS A O 1
ATOM 716 N N . SER A 1 89 ? -2.389 -6.408 9.976 1.00 92.44 89 SER A N 1
ATOM 717 C CA . SER A 1 89 ? -1.887 -6.152 8.627 1.00 92.44 89 SER A CA 1
ATOM 718 C C . SER A 1 89 ? -2.895 -5.459 7.702 1.00 92.44 89 SER A C 1
ATOM 720 O O . SER A 1 89 ? -2.484 -4.749 6.785 1.00 92.44 89 SER A O 1
ATOM 722 N N . TYR A 1 90 ? -4.200 -5.573 7.979 1.00 91.12 90 TYR A N 1
ATOM 723 C CA . TYR A 1 90 ? -5.244 -4.877 7.223 1.00 91.12 90 TYR A CA 1
ATOM 724 C C . TYR A 1 90 ? -5.227 -3.360 7.461 1.00 91.12 90 TYR A C 1
ATOM 726 O O . TYR A 1 90 ? -5.672 -2.594 6.613 1.00 91.12 90 TYR A O 1
ATOM 734 N N . PHE A 1 91 ? -4.683 -2.885 8.577 1.00 90.50 91 PHE A N 1
ATOM 735 C CA . PHE A 1 91 ? -4.601 -1.449 8.860 1.00 90.50 91 PHE A CA 1
ATOM 736 C C . PHE A 1 91 ? -3.330 -0.813 8.289 1.00 90.50 91 PHE A C 1
ATOM 738 O O . PHE A 1 91 ? -3.196 0.413 8.267 1.00 90.50 91 PHE A O 1
ATOM 745 N N . TRP A 1 92 ? -2.388 -1.627 7.807 1.00 92.38 92 TRP A N 1
ATOM 746 C CA . TRP A 1 92 ? -1.111 -1.130 7.322 1.00 92.38 92 TRP A CA 1
ATOM 747 C C . TRP A 1 92 ? -1.213 -0.575 5.897 1.00 92.38 92 TRP A C 1
ATOM 749 O O . TRP A 1 92 ? -1.795 -1.208 5.013 1.00 92.38 92 TRP A O 1
ATOM 759 N N . PRO A 1 93 ? -0.614 0.600 5.635 1.00 92.62 93 PRO A N 1
ATOM 760 C CA . PRO A 1 93 ? -0.520 1.129 4.285 1.00 92.62 93 PRO A CA 1
ATOM 761 C C . PRO A 1 93 ? 0.289 0.207 3.367 1.00 92.62 93 PRO A C 1
ATOM 763 O O . PRO A 1 93 ? 1.261 -0.417 3.796 1.00 92.62 93 PRO A O 1
ATOM 766 N N . ARG A 1 94 ? -0.076 0.158 2.084 1.00 93.31 94 ARG A N 1
ATOM 767 C CA . ARG A 1 94 ? 0.639 -0.627 1.070 1.00 93.31 94 ARG A CA 1
ATOM 768 C C . ARG A 1 94 ? 1.548 0.256 0.231 1.00 93.31 94 ARG A C 1
ATOM 770 O O . ARG A 1 94 ? 1.118 1.295 -0.261 1.00 93.31 94 ARG A O 1
ATOM 777 N N . VAL A 1 95 ? 2.787 -0.179 0.030 1.00 93.62 95 VAL A N 1
ATOM 778 C CA . VAL A 1 95 ? 3.778 0.499 -0.810 1.00 93.62 95 VAL A CA 1
ATOM 779 C C . VAL A 1 95 ? 3.390 0.358 -2.279 1.00 93.62 95 VAL A C 1
ATOM 781 O O . VAL A 1 95 ? 3.304 -0.748 -2.808 1.00 93.62 95 VAL A O 1
ATOM 784 N N . MET A 1 96 ? 3.162 1.489 -2.940 1.00 90.12 96 MET A N 1
ATOM 785 C CA . MET A 1 96 ? 2.649 1.553 -4.314 1.00 90.12 96 MET A CA 1
ATOM 786 C C . MET A 1 96 ? 3.718 1.809 -5.364 1.00 90.12 96 MET A C 1
ATOM 788 O O . MET A 1 96 ? 3.434 1.692 -6.547 1.00 90.12 96 MET A O 1
ATOM 792 N N . TYR A 1 97 ? 4.923 2.198 -4.958 1.00 88.62 97 TYR A N 1
ATOM 793 C CA . TYR A 1 97 ? 6.009 2.489 -5.882 1.00 88.62 97 TYR A CA 1
ATOM 794 C C . TYR A 1 97 ? 7.360 2.154 -5.254 1.00 88.62 97 TYR A C 1
ATOM 796 O O . TYR A 1 97 ? 7.476 2.131 -4.024 1.00 88.62 97 TYR A O 1
ATOM 804 N N . PRO A 1 98 ? 8.406 1.951 -6.075 1.00 90.06 98 PRO A N 1
ATOM 805 C CA . PRO A 1 98 ? 9.765 1.824 -5.575 1.00 90.06 98 PRO A CA 1
ATOM 806 C C . PRO A 1 98 ? 10.139 2.990 -4.655 1.00 90.06 98 PRO A C 1
ATOM 808 O O . PRO A 1 98 ? 9.907 4.159 -4.972 1.00 90.06 98 PRO A O 1
ATOM 811 N N . THR A 1 99 ? 10.742 2.671 -3.512 1.00 91.94 99 THR A N 1
ATOM 812 C CA . THR A 1 99 ? 11.159 3.681 -2.534 1.00 91.94 99 THR A CA 1
ATOM 813 C C . THR A 1 99 ? 12.258 4.580 -3.090 1.00 91.94 99 THR A C 1
ATOM 815 O O . THR A 1 99 ? 13.231 4.083 -3.666 1.00 91.94 99 THR A O 1
ATOM 818 N N . ILE A 1 100 ? 12.169 5.884 -2.836 1.00 90.50 100 ILE A N 1
ATOM 819 C CA . ILE A 1 100 ? 13.197 6.853 -3.227 1.00 90.50 100 ILE A CA 1
ATOM 820 C C . ILE A 1 100 ? 14.206 6.967 -2.086 1.00 90.50 100 ILE A C 1
ATOM 822 O O . ILE A 1 100 ? 13.885 7.402 -0.977 1.00 90.50 100 ILE A O 1
ATOM 826 N N . LYS A 1 101 ? 15.443 6.554 -2.356 1.00 90.69 101 LYS A N 1
ATOM 827 C CA . LYS A 1 101 ? 16.514 6.468 -1.362 1.00 90.69 101 LYS A CA 1
ATOM 828 C C . LYS A 1 101 ? 17.354 7.742 -1.384 1.00 90.69 101 LYS A C 1
ATOM 830 O O . LYS A 1 101 ? 18.184 7.899 -2.270 1.00 90.69 101 LYS A O 1
ATOM 835 N N . ALA A 1 102 ? 17.197 8.602 -0.381 1.00 85.31 102 ALA A N 1
ATOM 836 C CA . ALA A 1 102 ? 18.152 9.674 -0.108 1.00 85.31 102 ALA A CA 1
ATOM 837 C C . ALA A 1 102 ? 19.213 9.206 0.908 1.00 85.31 102 ALA A C 1
ATOM 839 O O . ALA A 1 102 ? 19.168 8.075 1.410 1.00 85.31 102 ALA A O 1
ATOM 840 N N . ALA A 1 103 ? 20.191 10.066 1.205 1.00 81.25 103 ALA A N 1
ATOM 841 C CA . ALA A 1 103 ? 21.276 9.746 2.135 1.00 81.25 103 ALA A CA 1
ATOM 842 C C . ALA A 1 103 ? 20.780 9.578 3.585 1.00 81.25 103 ALA A C 1
ATOM 844 O O . ALA A 1 103 ? 21.127 8.608 4.260 1.00 81.25 103 ALA A O 1
ATOM 845 N N . GLN A 1 104 ? 19.944 10.509 4.057 1.00 84.81 104 GLN A N 1
ATOM 846 C CA . GLN A 1 104 ? 19.483 10.568 5.453 1.00 84.81 104 GLN A CA 1
ATOM 847 C C . GLN A 1 104 ? 18.012 10.177 5.642 1.00 84.81 104 GLN A C 1
ATOM 849 O O . GLN A 1 104 ? 17.576 9.944 6.771 1.00 84.81 104 GLN A O 1
ATOM 854 N N . HIS A 1 105 ? 17.237 10.104 4.562 1.00 85.94 105 HIS A N 1
ATOM 855 C CA . HIS A 1 105 ? 15.832 9.719 4.601 1.00 85.94 105 HIS A CA 1
ATOM 856 C C . HIS A 1 105 ? 15.458 8.856 3.392 1.00 85.94 105 HIS A C 1
ATOM 858 O O . HIS A 1 105 ? 16.201 8.747 2.420 1.00 85.94 105 HIS A O 1
ATOM 864 N N . THR A 1 106 ? 14.323 8.177 3.478 1.00 91.25 106 THR A N 1
ATOM 865 C CA . THR A 1 106 ? 13.734 7.400 2.385 1.00 91.25 106 THR A CA 1
ATOM 866 C C . THR A 1 106 ? 12.292 7.839 2.226 1.00 91.25 106 THR A C 1
ATOM 868 O O . THR A 1 106 ? 11.569 7.913 3.220 1.00 91.25 106 THR A O 1
ATOM 871 N N . LEU A 1 107 ? 11.896 8.152 0.996 1.00 90.31 107 LEU A N 1
ATOM 872 C CA . LEU A 1 107 ? 10.519 8.497 0.672 1.00 90.31 107 LEU A CA 1
ATOM 873 C C . LEU A 1 107 ? 9.808 7.245 0.165 1.00 90.31 107 LEU A C 1
ATOM 875 O O . LEU A 1 107 ? 10.330 6.536 -0.700 1.00 90.31 107 LEU A O 1
ATOM 879 N N . ILE A 1 108 ? 8.634 6.976 0.719 1.00 92.12 108 ILE A N 1
ATOM 880 C CA . ILE A 1 108 ? 7.807 5.823 0.372 1.00 92.12 108 ILE A CA 1
ATOM 881 C C . ILE A 1 108 ? 6.436 6.345 -0.032 1.00 92.12 108 ILE A C 1
ATOM 883 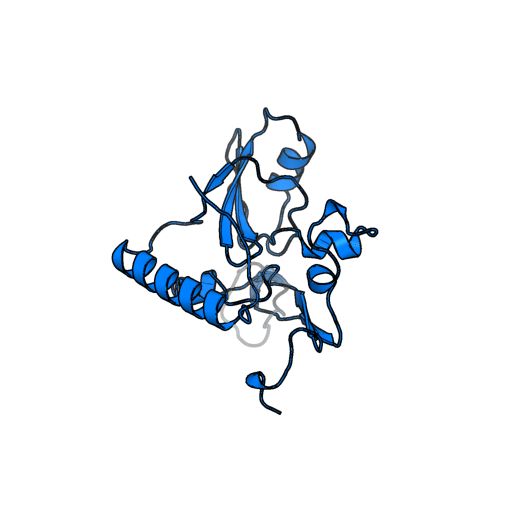O O . ILE A 1 108 ? 5.791 7.035 0.753 1.00 92.12 108 ILE A O 1
ATOM 887 N N . ASP A 1 109 ? 6.000 6.007 -1.238 1.00 91.44 109 ASP A N 1
ATOM 888 C CA . ASP A 1 109 ? 4.646 6.301 -1.698 1.00 91.44 109 ASP A CA 1
ATOM 889 C C . ASP A 1 109 ? 3.739 5.141 -1.287 1.00 91.44 109 ASP A C 1
ATOM 891 O O . ASP A 1 109 ? 3.992 3.989 -1.663 1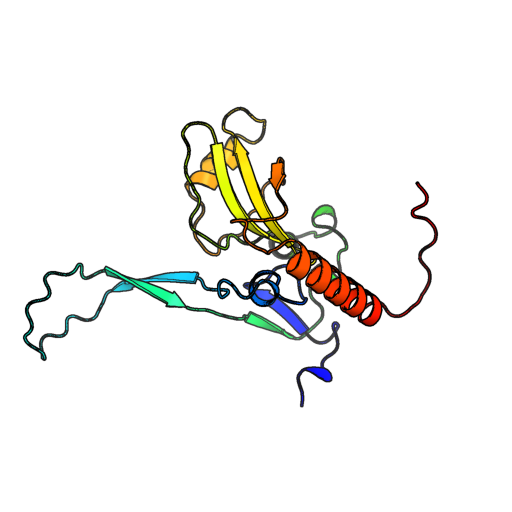.00 91.44 109 ASP A O 1
ATOM 895 N N . VAL A 1 110 ? 2.706 5.428 -0.499 1.00 91.81 110 VAL A N 1
ATOM 896 C CA . VAL A 1 110 ? 1.823 4.405 0.055 1.00 91.81 110 VAL A CA 1
ATOM 897 C C . VAL A 1 110 ? 0.353 4.722 -0.177 1.00 91.81 110 VAL A C 1
ATOM 899 O O . VAL A 1 110 ? -0.096 5.861 -0.080 1.00 91.81 110 VAL A O 1
ATOM 902 N N . CYS A 1 111 ? -0.412 3.673 -0.447 1.00 90.44 111 CYS A N 1
ATOM 903 C CA . CYS A 1 111 ? -1.860 3.710 -0.377 1.00 90.44 111 CYS A CA 1
ATOM 904 C C . CYS A 1 111 ? -2.276 3.394 1.060 1.00 90.44 111 CYS A C 1
ATOM 906 O O . CYS A 1 111 ? -1.798 2.415 1.635 1.00 90.44 111 CYS A O 1
ATOM 908 N N . SER A 1 112 ? -3.140 4.208 1.656 1.00 88.44 112 SER A N 1
ATOM 909 C CA . SER A 1 112 ? -3.556 4.060 3.047 1.00 88.44 112 SER A CA 1
ATOM 910 C C . SER A 1 112 ? -5.058 4.245 3.226 1.00 88.44 112 SER A C 1
ATOM 912 O O . SER A 1 112 ? -5.699 5.004 2.500 1.00 88.44 112 SER A O 1
ATOM 914 N N . ALA A 1 113 ? -5.617 3.561 4.222 1.00 82.38 113 ALA A N 1
ATOM 915 C CA . ALA A 1 113 ? -6.973 3.817 4.682 1.00 82.38 113 ALA A CA 1
ATOM 916 C C . ALA A 1 113 ? -7.103 5.253 5.240 1.00 82.38 113 ALA A C 1
ATOM 918 O O . ALA A 1 113 ? -6.132 5.778 5.799 1.00 82.38 113 ALA A O 1
ATOM 919 N N . PRO A 1 114 ? -8.279 5.898 5.120 1.00 73.81 114 PRO A N 1
ATOM 920 C CA . PRO A 1 114 ? -9.517 5.391 4.513 1.00 73.81 114 PRO A CA 1
ATOM 921 C C . PRO A 1 114 ? -9.633 5.584 2.993 1.00 73.81 114 PRO A C 1
ATOM 923 O O . PRO A 1 114 ? -10.526 4.988 2.412 1.00 73.81 114 PRO A O 1
ATOM 926 N N . GLN A 1 115 ? -8.793 6.405 2.350 1.00 76.94 115 GLN A N 1
ATOM 927 C CA . GLN A 1 115 ? -8.819 6.692 0.896 1.00 76.94 115 GLN A CA 1
ATOM 928 C C . GLN A 1 115 ? -7.623 7.570 0.479 1.00 76.94 115 GLN A C 1
ATOM 930 O O . GLN A 1 115 ? -7.743 8.454 -0.361 1.00 76.94 115 GLN A O 1
ATOM 935 N N . ASN A 1 116 ? -6.458 7.386 1.105 1.00 81.62 116 ASN A N 1
ATOM 936 C CA . ASN A 1 116 ? -5.359 8.339 0.977 1.00 81.62 116 ASN A CA 1
ATOM 937 C C . ASN A 1 116 ? -4.179 7.773 0.181 1.00 81.62 116 ASN A C 1
ATOM 939 O O . ASN A 1 116 ? -3.806 6.609 0.351 1.00 81.62 116 ASN A O 1
ATOM 943 N N . PHE A 1 117 ? -3.572 8.607 -0.663 1.00 86.50 117 PHE A N 1
ATOM 944 C CA . PHE A 1 117 ? -2.363 8.267 -1.411 1.00 86.50 117 PHE A CA 1
ATOM 945 C C . PHE A 1 117 ? -1.215 9.194 -1.014 1.00 86.50 117 PHE A C 1
ATOM 947 O O . PHE A 1 117 ? -0.943 10.217 -1.636 1.00 86.50 117 PHE A O 1
ATOM 954 N N . GLU A 1 118 ? -0.531 8.811 0.057 1.00 86.69 118 GLU A N 1
ATOM 955 C CA . GLU A 1 118 ? 0.402 9.673 0.769 1.00 86.69 118 GLU A CA 1
ATOM 956 C C . GLU A 1 118 ? 1.864 9.281 0.521 1.00 86.69 118 GLU A C 1
ATOM 958 O O . GLU A 1 118 ? 2.210 8.122 0.276 1.00 86.69 118 GLU A O 1
ATOM 963 N N . ARG A 1 119 ? 2.757 10.261 0.651 1.00 88.44 119 ARG A N 1
ATOM 964 C CA . ARG A 1 119 ? 4.205 10.061 0.692 1.00 88.44 119 ARG A CA 1
ATOM 965 C C . ARG A 1 119 ? 4.697 10.138 2.130 1.00 88.44 119 ARG A C 1
ATOM 967 O O . ARG A 1 119 ? 4.602 11.183 2.775 1.00 88.44 119 ARG A O 1
ATOM 974 N N . LEU A 1 120 ? 5.283 9.049 2.610 1.00 88.94 120 LEU A N 1
ATOM 975 C CA . LEU A 1 120 ? 5.925 8.959 3.917 1.00 88.94 120 LEU A CA 1
ATOM 976 C C . LEU A 1 120 ? 7.412 9.305 3.812 1.00 88.94 120 LEU A C 1
ATOM 978 O O . LEU A 1 120 ? 8.118 8.754 2.968 1.00 88.94 120 LEU A O 1
ATOM 982 N N . SER A 1 121 ? 7.910 10.163 4.706 1.00 88.25 121 SER A N 1
ATOM 983 C CA . SER A 1 121 ? 9.350 10.404 4.875 1.00 88.25 121 SER A CA 1
ATOM 984 C C . SER A 1 121 ? 9.886 9.674 6.106 1.00 88.25 121 SER A C 1
ATOM 986 O O . SER A 1 121 ? 9.523 9.975 7.246 1.00 88.25 121 SER A O 1
ATOM 988 N N . VAL A 1 122 ? 10.762 8.695 5.871 1.00 89.19 122 VAL A N 1
ATOM 989 C CA . VAL A 1 122 ? 11.383 7.865 6.910 1.00 89.19 122 VAL A CA 1
ATOM 990 C C . VAL A 1 122 ? 12.842 8.278 7.079 1.00 89.19 122 VAL A C 1
ATOM 992 O O . VAL A 1 122 ? 13.670 7.998 6.214 1.00 89.19 122 VAL A O 1
ATOM 995 N N . SER A 1 123 ? 13.173 8.939 8.190 1.00 86.81 123 SER A N 1
ATOM 996 C CA . SER A 1 123 ? 14.518 9.462 8.472 1.00 86.81 123 SER A CA 1
ATOM 997 C C . SER A 1 123 ? 15.385 8.502 9.294 1.00 86.81 123 SER A C 1
ATOM 999 O O . SER A 1 123 ? 14.881 7.798 10.169 1.00 86.81 123 SER A O 1
ATOM 1001 N N . LYS A 1 124 ? 16.706 8.539 9.080 1.00 84.88 124 LYS A N 1
ATOM 1002 C CA . LYS A 1 124 ? 17.707 7.730 9.801 1.00 84.88 124 LYS A CA 1
ATOM 1003 C C . LYS A 1 124 ? 17.806 8.065 11.294 1.00 84.88 124 LYS A C 1
ATOM 1005 O O . LYS A 1 124 ? 18.041 7.173 12.097 1.00 84.88 124 LYS A O 1
ATOM 1010 N N . SER A 1 125 ? 17.635 9.335 11.657 1.00 78.81 125 SER A N 1
ATOM 1011 C CA . SER A 1 125 ? 17.910 9.871 13.000 1.00 78.81 125 SER A CA 1
ATOM 1012 C C . SER A 1 125 ? 16.793 9.683 14.037 1.00 78.81 125 SER A C 1
ATOM 1014 O O . SER A 1 125 ? 16.971 10.076 15.183 1.00 78.81 125 SER A O 1
ATOM 1016 N N . LYS A 1 126 ? 15.628 9.127 13.673 1.00 70.31 126 LYS A N 1
ATOM 1017 C CA . LYS A 1 126 ? 14.447 9.069 14.562 1.00 70.31 126 LYS A CA 1
ATOM 1018 C C . LYS A 1 126 ? 14.198 7.665 15.128 1.00 70.31 126 LYS A C 1
ATOM 1020 O O . LYS A 1 126 ? 14.649 6.669 14.571 1.00 70.31 126 LYS A O 1
ATOM 1025 N N . SER A 1 127 ? 13.419 7.596 16.215 1.00 56.50 127 SER A N 1
ATOM 1026 C CA . SER A 1 127 ? 13.337 6.467 17.167 1.00 56.50 127 SER A CA 1
ATOM 1027 C C . SER A 1 127 ? 12.875 5.095 16.644 1.00 56.50 127 SER A C 1
ATOM 1029 O O . SER A 1 127 ? 12.888 4.129 17.398 1.00 56.50 127 SER A O 1
ATOM 1031 N N . HIS A 1 128 ? 12.547 4.939 15.359 1.00 68.19 128 HIS A N 1
ATOM 1032 C CA . HIS A 1 128 ? 12.408 3.616 14.738 1.00 68.19 128 HIS A CA 1
ATOM 1033 C C . HIS A 1 128 ? 13.553 3.371 13.757 1.00 68.19 128 HIS A C 1
ATOM 1035 O O . HIS A 1 128 ? 13.344 3.357 12.544 1.00 68.19 128 HIS A O 1
ATOM 1041 N N . VAL A 1 129 ? 14.758 3.126 14.284 1.00 63.97 129 VAL A N 1
ATOM 1042 C CA . VAL A 1 129 ? 15.940 2.747 13.481 1.00 63.97 129 VAL A CA 1
ATOM 1043 C C . VAL A 1 129 ? 15.618 1.562 12.564 1.00 63.97 129 VAL A C 1
ATOM 1045 O O . VAL A 1 129 ? 15.986 1.557 11.386 1.00 63.97 129 VAL A O 1
ATOM 1048 N N . PHE A 1 130 ? 14.844 0.591 13.064 1.00 79.44 130 PHE A N 1
ATOM 1049 C CA . PHE A 1 130 ? 14.344 -0.511 12.246 1.00 79.44 130 PHE A CA 1
ATOM 1050 C C . PHE A 1 130 ? 13.484 -0.016 11.079 1.00 79.44 130 PHE A C 1
ATOM 1052 O O . PHE A 1 130 ? 13.711 -0.456 9.957 1.00 79.44 130 PHE A O 1
ATOM 1059 N N . GLY A 1 131 ? 12.584 0.945 11.296 1.00 86.75 131 GLY A N 1
ATOM 1060 C CA . GLY A 1 131 ? 11.786 1.556 10.231 1.00 86.75 131 GLY A CA 1
ATOM 1061 C C . GLY A 1 131 ? 12.652 2.109 9.098 1.00 86.75 131 GLY A C 1
ATOM 1062 O O . GLY A 1 131 ? 12.412 1.786 7.942 1.00 86.75 131 GLY A O 1
ATOM 1063 N N . TYR A 1 132 ? 13.728 2.842 9.399 1.00 88.38 132 TYR A N 1
ATOM 1064 C CA . TYR A 1 132 ? 14.652 3.333 8.364 1.00 88.38 132 TYR A CA 1
ATOM 1065 C C . TYR A 1 132 ? 15.398 2.212 7.621 1.00 88.38 132 TYR A C 1
ATOM 1067 O O . TYR A 1 132 ? 15.598 2.269 6.409 1.00 88.38 132 TYR A O 1
ATOM 1075 N N . ARG A 1 133 ? 15.821 1.159 8.325 1.00 89.38 133 ARG A N 1
ATOM 1076 C CA . ARG A 1 133 ? 16.481 0.018 7.673 1.00 89.38 133 ARG A CA 1
ATOM 1077 C C . ARG A 1 133 ? 15.521 -0.726 6.740 1.00 89.38 133 ARG A C 1
ATOM 1079 O O . ARG A 1 133 ? 15.934 -1.145 5.659 1.00 89.38 133 ARG A O 1
ATOM 1086 N N . TRP A 1 134 ? 14.266 -0.887 7.157 1.00 91.75 134 TRP A N 1
ATOM 1087 C CA . TRP A 1 134 ? 13.225 -1.556 6.381 1.00 91.75 134 TRP A CA 1
ATOM 1088 C C . TRP A 1 134 ? 12.703 -0.689 5.232 1.00 91.75 134 TRP A C 1
ATOM 1090 O O . TRP A 1 134 ? 12.467 -1.236 4.164 1.00 91.75 134 TRP A O 1
ATOM 1100 N N . SER A 1 135 ? 12.629 0.641 5.367 1.00 91.50 135 SER A N 1
ATOM 1101 C CA . SER A 1 135 ? 12.219 1.524 4.259 1.00 91.50 135 SER A CA 1
ATOM 1102 C C . SER A 1 135 ? 13.121 1.382 3.040 1.00 91.50 135 SER A C 1
ATOM 1104 O O . SER A 1 135 ? 12.638 1.330 1.919 1.00 91.50 135 SER A O 1
ATOM 1106 N N . ARG A 1 136 ? 14.435 1.242 3.234 1.00 91.12 136 ARG A N 1
ATOM 1107 C CA . ARG A 1 136 ? 15.391 1.060 2.125 1.00 91.12 136 ARG A CA 1
ATOM 1108 C C . ARG A 1 136 ? 15.313 -0.314 1.460 1.00 91.12 136 ARG A C 1
ATOM 1110 O O . ARG A 1 136 ? 15.896 -0.499 0.387 1.00 91.12 136 ARG A O 1
ATOM 1117 N N . LYS A 1 137 ? 14.678 -1.275 2.126 1.00 92.00 137 LYS A N 1
ATOM 1118 C CA . LYS A 1 137 ? 14.473 -2.646 1.649 1.00 92.00 137 LYS A CA 1
ATOM 1119 C C . LYS A 1 137 ? 13.051 -2.889 1.154 1.00 92.00 137 LYS A C 1
ATOM 1121 O O . LYS A 1 137 ? 12.833 -3.927 0.547 1.00 92.00 137 LYS A O 1
ATOM 1126 N N . ALA A 1 138 ? 12.130 -1.966 1.420 1.00 92.69 138 ALA A N 1
ATOM 1127 C CA . ALA A 1 138 ? 10.744 -2.099 1.027 1.00 92.69 138 ALA A CA 1
ATOM 1128 C C . ALA A 1 138 ? 10.643 -2.185 -0.497 1.00 92.69 138 ALA A C 1
ATOM 1130 O O . ALA A 1 138 ? 11.265 -1.415 -1.238 1.00 92.69 138 ALA A O 1
ATOM 1131 N N . MET A 1 139 ? 9.870 -3.160 -0.936 1.00 91.19 139 MET A N 1
ATOM 1132 C CA . MET A 1 139 ? 9.551 -3.418 -2.320 1.00 91.19 139 MET A CA 1
ATOM 1133 C C . MET A 1 139 ? 8.137 -2.947 -2.627 1.00 91.19 139 MET A C 1
ATOM 1135 O O . MET A 1 139 ? 7.330 -2.606 -1.760 1.00 91.19 139 MET A O 1
ATOM 1139 N N . TRP A 1 140 ? 7.856 -2.899 -3.917 1.00 90.62 140 TRP A N 1
ATOM 1140 C CA . TRP A 1 140 ? 6.529 -2.615 -4.409 1.00 90.62 140 TRP A CA 1
ATOM 1141 C C . TRP A 1 140 ? 5.550 -3.695 -3.947 1.00 90.62 140 TRP A C 1
ATOM 1143 O O . TRP A 1 140 ? 5.804 -4.881 -4.132 1.00 90.62 140 TRP A O 1
ATOM 1153 N N . GLY A 1 141 ? 4.435 -3.288 -3.348 1.00 91.25 141 GLY A N 1
ATOM 1154 C CA . GLY A 1 141 ? 3.430 -4.198 -2.818 1.00 91.25 141 GLY A CA 1
ATOM 1155 C C . GLY A 1 141 ? 3.628 -4.562 -1.355 1.00 91.25 141 GLY A C 1
ATOM 1156 O O . GLY A 1 141 ? 2.705 -5.135 -0.781 1.00 91.25 141 GLY A O 1
ATOM 1157 N N . ASP A 1 142 ? 4.739 -4.188 -0.722 1.00 93.31 142 ASP A N 1
ATOM 1158 C CA . ASP A 1 142 ? 4.957 -4.468 0.697 1.00 93.31 142 ASP A CA 1
ATOM 1159 C C . ASP A 1 142 ? 3.961 -3.721 1.592 1.00 93.31 142 ASP A C 1
ATOM 1161 O O . ASP A 1 142 ? 3.506 -2.617 1.282 1.00 93.31 142 ASP A O 1
ATOM 1165 N N . LEU A 1 143 ? 3.652 -4.313 2.746 1.00 93.44 143 LEU A N 1
ATOM 1166 C CA . LEU A 1 143 ? 2.903 -3.646 3.806 1.00 93.44 143 LEU A CA 1
ATOM 1167 C C . LEU A 1 143 ? 3.846 -2.864 4.719 1.00 93.44 143 LEU A C 1
ATOM 1169 O O . LEU A 1 143 ? 4.866 -3.369 5.198 1.00 93.44 143 LEU A O 1
ATOM 1173 N N . TRP A 1 144 ? 3.476 -1.623 5.003 1.00 92.94 144 TRP A N 1
ATOM 1174 C CA . TRP A 1 144 ? 4.257 -0.711 5.817 1.00 92.94 144 TRP A CA 1
ATOM 1175 C C . TRP A 1 144 ? 3.732 -0.659 7.255 1.00 92.94 144 TRP A C 1
ATOM 1177 O O . TRP A 1 144 ? 2.879 0.150 7.599 1.00 92.94 144 TRP A O 1
ATOM 1187 N N . ARG A 1 145 ? 4.284 -1.518 8.120 1.00 90.38 145 ARG A N 1
ATOM 1188 C CA . ARG A 1 145 ? 3.865 -1.654 9.530 1.00 90.38 145 ARG A CA 1
ATOM 1189 C C . ARG A 1 145 ? 4.317 -0.538 10.477 1.00 90.38 145 ARG A C 1
ATOM 1191 O O . ARG A 1 145 ? 3.980 -0.553 11.654 1.00 90.38 145 ARG A O 1
ATOM 1198 N N . PHE A 1 146 ? 5.204 0.352 10.034 1.00 88.88 146 PHE A N 1
ATOM 1199 C CA . PHE A 1 146 ? 5.803 1.342 10.932 1.00 88.88 146 PHE A CA 1
ATOM 1200 C C . PHE A 1 146 ? 4.943 2.607 11.005 1.00 88.88 146 PHE A C 1
ATOM 1202 O O . PHE A 1 146 ? 4.359 2.997 9.992 1.00 88.88 146 PHE A O 1
ATOM 1209 N N . PRO A 1 147 ? 4.931 3.311 12.152 1.00 81.44 147 PRO A N 1
ATOM 1210 C CA . PRO A 1 147 ? 4.151 4.531 12.303 1.00 81.44 147 PRO A CA 1
ATOM 1211 C C . PRO A 1 147 ? 4.465 5.573 11.227 1.00 81.44 147 PRO A C 1
ATOM 1213 O O . PRO A 1 147 ? 5.632 5.831 10.902 1.00 81.44 147 PRO A O 1
ATOM 1216 N N . LYS A 1 148 ? 3.414 6.221 10.723 1.00 74.50 148 LYS A N 1
ATOM 1217 C CA . LYS A 1 148 ? 3.516 7.397 9.856 1.00 74.50 148 LYS A CA 1
ATOM 1218 C C . LYS A 1 148 ? 4.032 8.562 10.700 1.00 74.50 148 LYS A C 1
ATOM 1220 O O . LYS A 1 148 ? 3.395 8.941 11.675 1.00 74.50 148 LYS A O 1
ATOM 1225 N N . ARG A 1 149 ? 5.208 9.106 10.377 1.00 67.56 149 ARG A N 1
ATOM 1226 C CA . ARG A 1 149 ? 5.789 10.236 11.137 1.00 67.56 149 ARG A CA 1
ATOM 1227 C C . ARG A 1 149 ? 5.696 11.564 10.411 1.00 67.56 149 ARG A C 1
ATOM 1229 O O . ARG A 1 149 ? 5.450 12.583 11.036 1.00 67.56 149 ARG A O 1
ATOM 1236 N N . VAL A 1 150 ? 5.955 11.550 9.111 1.00 68.00 150 VAL A N 1
ATOM 1237 C CA . VAL A 1 150 ? 5.798 12.710 8.239 1.00 68.00 150 VAL A CA 1
ATOM 1238 C C . VAL A 1 150 ? 5.083 12.188 7.010 1.00 68.00 150 VAL A C 1
ATOM 1240 O O . VAL A 1 150 ? 5.711 11.545 6.167 1.00 68.00 150 VAL A O 1
ATOM 1243 N N . SER A 1 151 ? 3.770 12.391 6.962 1.00 67.75 151 SER A N 1
ATOM 1244 C CA . SER A 1 151 ? 2.962 12.132 5.779 1.00 67.75 151 SER A CA 1
ATOM 1245 C C . SER A 1 151 ? 2.751 13.445 5.034 1.00 67.75 151 SER A C 1
ATOM 1247 O O . SER A 1 151 ? 2.356 14.462 5.602 1.00 67.75 151 SER A O 1
ATOM 1249 N N . ARG A 1 152 ? 3.052 13.435 3.739 1.00 68.44 152 ARG A N 1
ATOM 1250 C CA . ARG A 1 152 ? 2.516 14.415 2.797 1.00 68.44 152 ARG A CA 1
ATOM 1251 C C . ARG A 1 152 ? 1.346 13.712 2.108 1.00 68.44 152 ARG A C 1
ATOM 1253 O O . ARG A 1 152 ? 1.594 12.661 1.519 1.00 68.44 152 ARG A O 1
ATOM 1260 N N . PRO A 1 153 ? 0.109 14.227 2.188 1.00 59.53 153 PRO A N 1
ATOM 1261 C CA . PRO A 1 153 ? -1.071 13.535 1.661 1.00 59.53 153 PRO A CA 1
ATOM 1262 C C . PRO A 1 153 ? -1.040 13.346 0.139 1.00 59.53 153 PRO A C 1
ATOM 1264 O O . PRO A 1 153 ? -1.821 12.569 -0.379 1.00 59.53 153 PRO A O 1
ATOM 1267 N N . GLU A 1 154 ? -0.119 14.006 -0.569 1.00 63.47 154 GLU A N 1
ATOM 1268 C CA . GLU A 1 154 ? 0.004 13.933 -2.024 1.00 63.47 154 GLU A CA 1
ATOM 1269 C C . GLU A 1 154 ? 1.362 13.341 -2.427 1.00 63.47 154 GLU A C 1
ATOM 1271 O O . GLU A 1 154 ? 2.389 14.030 -2.487 1.00 63.47 154 GLU A O 1
ATOM 1276 N N . ALA A 1 155 ? 1.387 12.041 -2.725 1.00 63.53 155 ALA A N 1
ATOM 1277 C CA . ALA A 1 155 ? 2.535 11.433 -3.386 1.00 63.53 155 ALA A CA 1
ATOM 1278 C C . ALA A 1 155 ? 2.589 11.860 -4.870 1.00 63.53 155 ALA A C 1
ATOM 1280 O O . ALA A 1 155 ? 1.651 11.646 -5.630 1.00 63.53 155 ALA A O 1
ATOM 1281 N N . ARG A 1 156 ? 3.726 12.442 -5.291 1.00 63.50 156 ARG A N 1
ATOM 1282 C CA . ARG A 1 156 ? 4.060 12.812 -6.690 1.00 63.50 156 ARG A CA 1
ATOM 1283 C C . ARG A 1 156 ? 3.251 13.954 -7.336 1.00 63.50 156 ARG A C 1
ATOM 1285 O O . ARG A 1 156 ? 3.170 13.966 -8.560 1.00 63.50 156 ARG A O 1
ATOM 1292 N N . GLN A 1 157 ? 2.714 14.895 -6.548 1.00 58.75 157 GLN A N 1
ATOM 1293 C CA . GLN A 1 157 ? 2.060 16.154 -6.973 1.00 58.75 157 GLN A CA 1
ATOM 1294 C C . GLN A 1 157 ? 1.953 16.384 -8.493 1.00 58.75 157 GLN A C 1
ATOM 1296 O O . GLN A 1 157 ? 2.950 16.686 -9.150 1.00 58.75 157 GLN A O 1
ATOM 1301 N N . TYR A 1 158 ? 0.737 16.269 -9.033 1.00 58.06 158 TYR A N 1
ATOM 1302 C CA . TYR A 1 158 ? 0.209 17.180 -10.057 1.00 58.06 158 TYR A CA 1
ATOM 1303 C C . TYR A 1 158 ? -1.290 16.909 -10.222 1.00 58.06 158 TYR A C 1
ATOM 1305 O O . TYR A 1 158 ? -1.716 16.194 -11.125 1.00 58.06 158 TYR A O 1
ATOM 1313 N N . ILE A 1 159 ? -2.089 17.439 -9.302 1.00 55.97 159 ILE A N 1
ATOM 1314 C CA . ILE A 1 159 ? -3.508 17.665 -9.561 1.00 55.97 159 ILE A CA 1
ATOM 1315 C C . ILE A 1 159 ? -3.646 19.185 -9.602 1.00 55.97 159 ILE A C 1
ATOM 1317 O O . ILE A 1 159 ? -3.309 19.827 -8.606 1.00 55.97 159 ILE A O 1
ATOM 1321 N N . PRO A 1 160 ? -4.061 19.784 -10.732 1.00 59.62 160 PRO A N 1
ATOM 1322 C CA . PRO A 1 160 ? -4.429 21.193 -10.757 1.00 59.62 160 PRO A CA 1
ATOM 1323 C C . PRO A 1 160 ? -5.421 21.472 -9.624 1.00 59.62 160 PRO A C 1
ATOM 1325 O O . PRO A 1 160 ? -6.332 20.674 -9.410 1.00 59.62 160 PRO A O 1
ATOM 1328 N N . GLU A 1 161 ? -5.257 22.575 -8.897 1.00 68.56 161 GLU A N 1
ATOM 1329 C CA . GLU A 1 161 ? -6.018 22.864 -7.669 1.00 68.56 161 GLU A CA 1
ATOM 1330 C C . GLU A 1 161 ? -7.538 22.689 -7.852 1.00 68.56 161 GLU A C 1
ATOM 1332 O O . GLU A 1 161 ? -8.195 22.028 -7.051 1.00 68.56 161 GLU A O 1
ATOM 1337 N N . LYS A 1 162 ? -8.053 23.119 -9.008 1.00 70.50 162 LYS A N 1
ATOM 1338 C CA . LYS A 1 162 ? -9.448 22.954 -9.436 1.00 70.50 162 LYS A CA 1
ATOM 1339 C C . LYS A 1 162 ? -9.918 21.493 -9.508 1.00 70.50 162 LYS A C 1
ATOM 1341 O O . LYS A 1 162 ? -11.031 21.169 -9.098 1.00 70.50 162 LYS A O 1
ATOM 1346 N N . THR A 1 163 ? -9.081 20.596 -10.028 1.00 63.22 163 THR A N 1
ATOM 1347 C CA . THR A 1 163 ? -9.387 19.160 -10.105 1.00 63.22 163 THR A CA 1
ATOM 1348 C C . THR A 1 163 ? -9.369 18.541 -8.708 1.00 63.22 163 THR A C 1
ATOM 1350 O O . THR A 1 163 ? -10.218 17.711 -8.402 1.00 63.22 163 THR A O 1
ATOM 1353 N N . ARG A 1 164 ? -8.461 18.981 -7.828 1.00 63.81 164 ARG A N 1
ATOM 1354 C CA . ARG A 1 164 ? -8.394 18.509 -6.437 1.00 63.81 164 ARG A CA 1
ATOM 1355 C C . ARG A 1 164 ? -9.669 18.867 -5.674 1.00 63.81 164 ARG A C 1
ATOM 1357 O O . ARG A 1 164 ? -10.278 17.990 -5.072 1.00 63.81 164 ARG A O 1
ATOM 1364 N N . GLU A 1 165 ? -10.117 20.116 -5.771 1.00 75.19 165 GLU A N 1
ATOM 1365 C CA . GLU A 1 165 ? -11.361 20.584 -5.146 1.00 75.19 165 GLU A CA 1
ATOM 1366 C C . GLU A 1 165 ? -12.592 19.803 -5.628 1.00 75.19 165 GLU A C 1
ATOM 1368 O O . GLU A 1 165 ? -13.460 19.434 -4.831 1.00 75.19 165 GLU A O 1
ATOM 1373 N N . GLN A 1 166 ? -12.662 19.510 -6.931 1.00 72.69 166 GLN A N 1
ATOM 1374 C CA . GLN A 1 166 ? -13.741 18.711 -7.507 1.00 72.69 166 GLN A CA 1
ATOM 1375 C C . GLN A 1 166 ? -13.741 17.275 -6.965 1.00 72.69 166 GLN A C 1
ATOM 1377 O O . GLN A 1 166 ? -14.797 16.760 -6.592 1.00 72.69 166 GLN A O 1
ATOM 1382 N N . LEU A 1 167 ? -12.575 16.631 -6.906 1.00 63.97 167 LEU A N 1
ATOM 1383 C CA . LEU A 1 167 ? -12.436 15.263 -6.409 1.00 63.97 167 LEU A CA 1
ATOM 1384 C C . LEU A 1 167 ? -12.732 15.170 -4.909 1.00 63.97 167 LEU A C 1
ATOM 1386 O O . LEU A 1 167 ? -13.452 14.263 -4.499 1.00 63.97 167 LEU A O 1
ATOM 1390 N N . ASP A 1 168 ? -12.285 16.141 -4.110 1.00 69.94 168 ASP A N 1
ATOM 1391 C CA . ASP A 1 168 ? -12.627 16.242 -2.686 1.00 69.94 168 ASP A CA 1
ATOM 1392 C C . ASP A 1 168 ? -14.134 16.412 -2.476 1.00 69.94 168 ASP A C 1
ATOM 1394 O O . ASP A 1 168 ? -14.715 15.812 -1.568 1.00 69.94 168 ASP A O 1
ATOM 1398 N N . ARG A 1 169 ? -14.802 17.200 -3.328 1.00 78.00 169 ARG A N 1
ATOM 1399 C CA . ARG A 1 169 ? -16.263 17.339 -3.296 1.00 78.00 169 ARG A CA 1
ATOM 1400 C C . ARG A 1 169 ? -16.949 16.003 -3.581 1.00 78.00 169 ARG A C 1
ATOM 1402 O O . ARG A 1 169 ? -17.848 15.624 -2.834 1.00 78.00 169 ARG A O 1
ATOM 1409 N N . LEU A 1 170 ? -16.517 15.282 -4.617 1.00 69.75 170 LEU A N 1
ATOM 1410 C CA . LEU A 1 170 ? -17.066 13.968 -4.975 1.00 69.75 170 LEU A CA 1
ATOM 1411 C C . LEU A 1 170 ? -16.799 12.919 -3.892 1.00 69.75 170 LEU A C 1
ATOM 1413 O O . LEU A 1 170 ? -17.706 12.170 -3.544 1.00 69.75 170 LEU A O 1
ATOM 1417 N N . ALA A 1 171 ? -15.599 12.900 -3.312 1.00 65.69 171 ALA A N 1
ATOM 1418 C CA . ALA A 1 171 ? -15.243 12.008 -2.215 1.00 65.69 171 ALA A CA 1
ATOM 1419 C C . ALA A 1 171 ? -16.089 12.285 -0.966 1.00 65.69 171 ALA A C 1
ATOM 1421 O O . ALA A 1 171 ? -16.604 11.348 -0.367 1.00 65.69 171 ALA A O 1
ATOM 1422 N N . LYS A 1 172 ? -16.319 13.558 -0.607 1.00 70.56 172 LYS A N 1
ATOM 1423 C CA . LYS A 1 172 ? -17.227 13.934 0.492 1.00 70.56 172 LYS A CA 1
ATOM 1424 C C . LYS A 1 172 ? -18.664 13.498 0.224 1.00 70.56 172 LYS A C 1
ATOM 1426 O O . LYS A 1 172 ? -19.322 13.027 1.144 1.00 70.56 172 LYS A O 1
ATOM 1431 N N . VAL A 1 173 ? -19.155 13.649 -1.007 1.00 75.06 173 VAL A N 1
ATOM 1432 C CA . VAL A 1 173 ? -20.500 13.194 -1.396 1.00 75.06 173 VAL A CA 1
ATOM 1433 C C . VAL A 1 173 ? -20.597 11.673 -1.325 1.00 75.06 173 VAL A C 1
ATOM 1435 O O . VAL A 1 173 ? -21.526 11.167 -0.711 1.00 75.06 173 VAL A O 1
ATOM 1438 N N . ALA A 1 174 ? -19.625 10.947 -1.878 1.00 63.53 174 ALA A N 1
ATOM 1439 C CA . ALA A 1 174 ? -19.577 9.490 -1.815 1.00 63.53 174 ALA A CA 1
ATOM 1440 C C . ALA A 1 174 ? -19.468 8.989 -0.369 1.00 63.53 174 ALA A C 1
ATOM 1442 O O . ALA A 1 174 ? -20.154 8.050 0.007 1.00 63.53 174 ALA A O 1
ATOM 1443 N N . TRP A 1 175 ? -18.660 9.646 0.466 1.00 54.97 175 TRP A N 1
ATOM 1444 C CA . TRP A 1 175 ? -18.532 9.319 1.884 1.00 54.97 175 TRP A CA 1
ATOM 1445 C C . TRP A 1 175 ? -19.830 9.581 2.654 1.00 54.97 175 TRP A C 1
ATOM 1447 O O . TRP A 1 175 ? -20.257 8.729 3.427 1.00 54.97 175 TRP A O 1
ATOM 1457 N N . LYS A 1 176 ? -20.499 10.712 2.393 1.00 65.62 176 LYS A N 1
ATOM 1458 C CA . LYS A 1 176 ? -21.838 11.000 2.928 1.00 65.62 176 LYS A CA 1
ATOM 1459 C C . LYS A 1 176 ? -22.889 10.004 2.439 1.00 65.62 176 LYS A C 1
ATOM 1461 O O . LYS A 1 176 ? -23.767 9.660 3.203 1.00 65.62 176 LYS A O 1
ATOM 1466 N N . ALA A 1 177 ? -22.795 9.539 1.196 1.00 67.56 177 ALA A N 1
ATOM 1467 C CA . ALA A 1 177 ? -23.702 8.534 0.646 1.00 67.56 177 ALA A CA 1
ATOM 1468 C C . ALA A 1 177 ? -23.425 7.120 1.192 1.00 67.56 177 ALA A C 1
ATOM 1470 O O . ALA A 1 177 ? -24.327 6.290 1.225 1.00 67.56 177 ALA A O 1
ATOM 1471 N N . LEU A 1 178 ? -22.184 6.840 1.611 1.00 56.47 178 LEU A N 1
ATOM 1472 C CA . LEU A 1 178 ? -21.779 5.577 2.235 1.00 56.47 178 LEU A CA 1
ATOM 1473 C C . LEU A 1 178 ? -22.118 5.521 3.733 1.00 56.47 178 LEU A C 1
ATOM 1475 O O . LEU A 1 178 ? -22.417 4.440 4.235 1.00 56.47 178 LEU A O 1
ATOM 1479 N N . LYS A 1 179 ? -22.083 6.651 4.455 1.00 45.41 179 LYS A N 1
ATOM 1480 C CA . LYS A 1 179 ? -22.602 6.732 5.828 1.00 45.41 179 LYS A CA 1
ATOM 1481 C C . LYS A 1 179 ? -24.124 6.876 5.784 1.00 45.41 179 LYS A C 1
ATOM 1483 O O . LYS A 1 179 ? -24.649 7.918 5.414 1.00 45.41 179 LYS A O 1
ATOM 1488 N N . TRP A 1 180 ? -24.817 5.830 6.214 1.00 40.47 180 TRP A N 1
ATOM 1489 C CA . TRP A 1 180 ? -26.211 5.909 6.626 1.00 40.47 180 TRP A CA 1
ATOM 1490 C C . TRP A 1 180 ? -26.274 6.938 7.767 1.00 40.47 180 TRP A C 1
ATOM 1492 O O . TRP A 1 180 ? -25.447 6.889 8.680 1.00 40.47 180 TRP A O 1
ATOM 1502 N N . GLU A 1 181 ? -27.162 7.926 7.671 1.00 39.56 181 GLU A N 1
ATOM 1503 C CA . GLU A 1 181 ? -27.376 8.903 8.738 1.00 39.56 181 GLU A CA 1
ATOM 1504 C C . GLU A 1 181 ? -27.826 8.186 10.009 1.00 39.56 181 GLU A C 1
ATOM 1506 O O . GLU A 1 181 ? -28.994 7.857 10.128 1.00 39.56 181 GLU A O 1
ATOM 1511 N N . GLU A 1 182 ? -26.923 8.019 10.973 1.00 38.75 182 GLU A N 1
ATOM 1512 C CA . GLU A 1 182 ? -27.249 8.057 12.398 1.00 38.75 182 GLU A CA 1
ATOM 1513 C C . GLU A 1 182 ? -26.107 8.788 13.136 1.00 38.75 182 GLU A C 1
ATOM 1515 O O . GLU A 1 182 ? -25.014 8.269 13.346 1.00 38.75 182 GLU A O 1
ATOM 1520 N N . GLN A 1 183 ? -26.371 10.075 13.395 1.00 40.31 183 GLN A N 1
ATOM 1521 C CA . GLN A 1 183 ? -25.825 10.975 14.426 1.00 40.31 183 GLN A CA 1
ATOM 1522 C C . GLN A 1 183 ? -24.384 10.739 14.942 1.00 40.31 183 GLN A C 1
ATOM 1524 O O . GLN A 1 183 ? -24.146 9.919 15.822 1.00 40.31 183 GLN A O 1
ATOM 1529 N N . GLU A 1 184 ? -23.442 11.607 14.547 1.00 35.34 184 GLU A N 1
ATOM 1530 C CA . GLU A 1 184 ? -22.267 11.929 15.379 1.00 35.34 184 GLU A CA 1
ATOM 1531 C C . GLU A 1 184 ? -22.423 13.354 15.944 1.00 35.34 184 GLU A C 1
ATOM 1533 O O . GLU A 1 184 ? -22.499 14.306 15.160 1.00 35.34 184 GLU A O 1
ATOM 1538 N N . PRO A 1 185 ? -22.449 13.547 17.277 1.00 36.47 185 PRO A N 1
ATOM 1539 C CA . PRO A 1 185 ? -22.284 14.862 17.870 1.00 36.47 185 PRO A CA 1
ATOM 1540 C C . PRO A 1 185 ? -20.792 15.225 17.925 1.00 36.47 185 PRO A C 1
ATOM 1542 O O . PRO A 1 185 ? -19.973 14.476 18.453 1.00 36.47 185 PRO A O 1
ATOM 1545 N N . GLY A 1 186 ? -20.470 16.424 17.440 1.00 33.06 186 GLY A N 1
ATOM 1546 C CA . GLY A 1 186 ? -19.339 17.212 17.931 1.00 33.06 186 GLY A CA 1
ATOM 1547 C C . GLY A 1 186 ? -17.985 16.970 17.265 1.00 33.06 186 GLY A C 1
ATOM 1548 O O . GLY A 1 186 ? -17.114 16.312 17.825 1.00 33.06 186 GLY A O 1
ATOM 1549 N N . PHE A 1 187 ? -17.750 17.650 16.143 1.00 33.66 187 PHE A N 1
ATOM 1550 C CA . PHE A 1 187 ? -16.438 18.244 15.882 1.00 33.66 187 PHE A CA 1
ATOM 1551 C C . PHE A 1 187 ? -16.642 19.757 15.846 1.00 33.66 187 PHE A C 1
ATOM 1553 O O . PHE A 1 187 ? -16.925 20.326 14.793 1.00 33.66 187 PHE A O 1
ATOM 1560 N N . ASP A 1 188 ? -16.601 20.377 17.024 1.00 38.97 188 ASP A N 1
ATOM 1561 C CA . ASP A 1 188 ? -16.646 21.826 17.159 1.00 38.97 188 ASP A CA 1
ATOM 1562 C C . ASP A 1 188 ? -15.256 22.323 17.582 1.00 38.97 188 ASP A C 1
ATOM 1564 O O . ASP A 1 188 ? -14.781 21.997 18.670 1.00 38.97 188 ASP A O 1
ATOM 1568 N N . LYS A 1 189 ? -14.682 23.114 16.664 1.00 35.25 189 LYS A N 1
ATOM 1569 C CA . LYS A 1 189 ? -13.496 23.993 16.715 1.00 35.25 189 LYS A CA 1
ATOM 1570 C C . LYS A 1 189 ? -12.099 23.366 16.738 1.00 35.25 189 LYS A C 1
ATOM 1572 O O . LYS A 1 189 ? -11.663 22.827 17.775 1.00 35.25 189 LYS A O 1
#

Organism: NCBI:txid1333877

Secondary 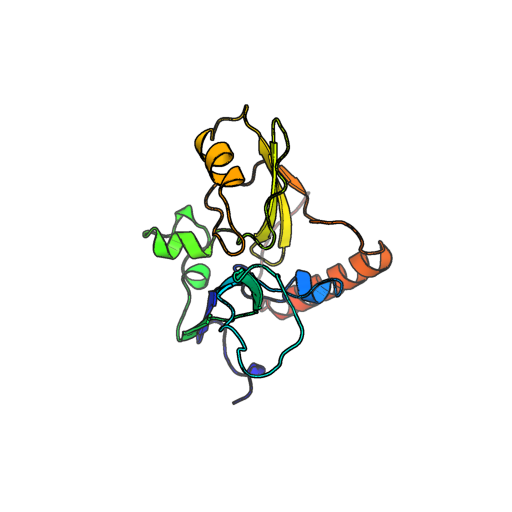structure (DSSP, 8-state):
--GGG--TTTEEEEES-SSSSS-HHHHH-SS---EEEEEEPP--TTS-------SEEEEEE---EEEES--HHHH-SSTTT--SHHHHGGGSPEE-S--EE-SSEEEEEEEETTTEEEEEEEETTSS-HHHHHHHTTPPTT-B--SPPSSEESBTT----HHHHHHHHHHHHHHHHHHS----------

Foldseek 3Di:
DDPVPADLFFKDWLDDALARDDALQVLLVPDDQKFWDWDFADPCPPDPDDDPDDSTDIDIGDDTDMDTGHALVNVDVALVPDPDPSSSLSQFWWFRDQWDDDPFWIWTFTRGYNHFTKIAIGGCPDDPVVLRVVSNVDGHRDTRNDDRDDIDRDDPDDDDPVSVVVSVVVVVVVVVVVDDDDDDDDPDD

Radius of gyration: 19.9 Å; chains: 1; bounding box: 49×43×54 Å